Protein AF-A0A9E5IQG4-F1 (afdb_monomer)

Secondary structure (DSSP, 8-state):
--EEEEEESTTTTS-------TT-----B----SS--------B---TT--------GGGGTSHHHHHHTTEEEEEE-S-S--HHHHHHHHHHT-EE-TT--HHHHHHHHHHTTPEEEEE--S-TTHHHHHHHSSEEEE-TTS---SS--EE-SSPTTSSHHHHHHHHHHHS-----PPPPP--

Sequence (184 aa):
MRTVVICDVDGTLTDGTVWVNESGHESLRFHKRDGWLIQADGTVWVNESGHESLRFHKRDGWLIQAAKDAGIDVALITDDPNTSPVECRAAKIGADYHPGIDKPELVRLHLEDGWRVVYVGDGTGGDMDAMELAHEVWMPCDAAGWDGHHRRTHARGGEGVLYEVLRHLLAQPRTGALAVPERS

Radius of gyration: 17.51 Å; Cα contacts (8 Å, |Δi|>4): 348; chains: 1; bounding box: 35×51×58 Å

Foldseek 3Di:
DAAEEEEEAAFAQAVNDWDADPVGQTEEDDDDDPDDDDDDDDDGDQPPVRQYATAGAPLLLVCQVVCVVVNYAYEYEYPDQNCVNVVVVCVVSVHHYDHPDQLLVVLVVCVVVVHQYEYEDLCDDSRQNNCVSHPAYEYEPPRPDDPDDYHYDPHTHRGCNNSRVSVVVSPDDDDDDDDDPDDD

Structure (mmCIF, N/CA/C/O backbone):
data_AF-A0A9E5IQG4-F1
#
_entry.id   AF-A0A9E5IQG4-F1
#
loop_
_atom_site.group_PDB
_atom_site.id
_atom_site.type_symbol
_atom_site.label_atom_id
_atom_site.label_alt_id
_atom_site.label_comp_id
_atom_site.label_asym_id
_atom_site.label_entity_id
_atom_site.label_seq_id
_atom_site.pdbx_PDB_ins_code
_atom_site.Cartn_x
_atom_site.Cartn_y
_atom_site.Cartn_z
_atom_site.occupancy
_atom_site.B_iso_or_equiv
_atom_site.auth_seq_id
_atom_site.auth_comp_id
_atom_site.auth_asym_id
_atom_site.auth_atom_id
_atom_site.pdbx_PDB_model_num
ATOM 1 N N . MET A 1 1 ? -14.226 4.793 14.757 1.00 70.50 1 MET A N 1
ATOM 2 C CA . MET A 1 1 ? -13.421 5.609 13.828 1.00 70.50 1 MET A CA 1
ATOM 3 C C . MET A 1 1 ? -13.007 4.696 12.689 1.00 70.50 1 MET A C 1
ATOM 5 O O . MET A 1 1 ? -12.550 3.597 12.988 1.00 70.50 1 MET A O 1
ATOM 9 N N . ARG A 1 2 ? -13.270 5.066 11.432 1.00 92.88 2 ARG A N 1
ATOM 10 C CA . ARG A 1 2 ? -12.842 4.265 10.275 1.00 92.88 2 ARG A CA 1
ATOM 11 C C . ARG A 1 2 ? -11.352 4.492 10.026 1.00 92.88 2 ARG A C 1
ATOM 13 O O . ARG A 1 2 ? -10.836 5.555 10.369 1.00 92.88 2 ARG A O 1
ATOM 20 N N . THR A 1 3 ? -10.661 3.480 9.518 1.00 97.75 3 THR A N 1
ATOM 21 C CA . THR A 1 3 ? -9.228 3.553 9.202 1.00 97.75 3 THR A CA 1
ATOM 22 C C . THR A 1 3 ? -9.037 3.294 7.719 1.00 97.75 3 THR A C 1
ATOM 24 O O . THR A 1 3 ? -9.715 2.438 7.168 1.00 97.75 3 THR A O 1
ATOM 27 N N . VAL A 1 4 ? -8.132 4.023 7.082 1.00 98.56 4 VAL A N 1
ATOM 28 C CA . VAL A 1 4 ? -7.660 3.716 5.734 1.00 98.56 4 VAL A CA 1
ATOM 29 C C . VAL A 1 4 ? -6.174 3.399 5.817 1.00 98.56 4 VAL A C 1
ATOM 31 O O . VAL A 1 4 ? -5.420 4.095 6.500 1.00 98.56 4 VAL A O 1
ATOM 34 N N . VAL A 1 5 ? -5.769 2.317 5.164 1.00 98.69 5 VAL A N 1
ATOM 35 C CA . VAL A 1 5 ? -4.369 2.001 4.897 1.00 98.69 5 VAL A CA 1
ATOM 36 C C . VAL A 1 5 ? -4.081 2.444 3.471 1.00 98.69 5 VAL A C 1
ATOM 38 O O . VAL 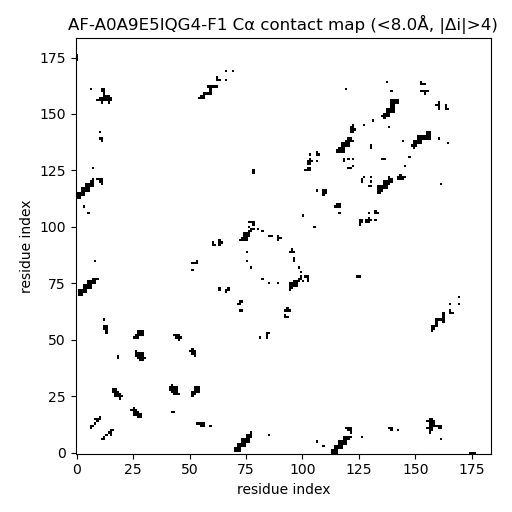A 1 5 ? -4.548 1.810 2.526 1.00 98.69 5 VAL A O 1
ATOM 41 N N . ILE A 1 6 ? -3.339 3.536 3.324 1.00 98.62 6 ILE A N 1
ATOM 42 C CA . ILE A 1 6 ? -2.829 3.991 2.032 1.00 98.62 6 ILE A CA 1
ATOM 43 C C . ILE A 1 6 ? -1.465 3.335 1.852 1.00 98.62 6 ILE A C 1
ATOM 45 O O . ILE A 1 6 ? -0.567 3.533 2.668 1.00 98.62 6 ILE A O 1
ATOM 49 N N . CYS A 1 7 ? -1.341 2.496 0.833 1.00 97.94 7 CYS A N 1
ATOM 50 C CA . CYS A 1 7 ? -0.134 1.747 0.537 1.00 97.94 7 CYS A CA 1
ATOM 51 C C . CYS A 1 7 ? 0.438 2.247 -0.780 1.00 97.94 7 CYS A C 1
ATOM 53 O O . CYS A 1 7 ? -0.234 2.175 -1.813 1.00 97.94 7 CYS A O 1
ATOM 55 N N . ASP A 1 8 ? 1.679 2.707 -0.726 1.00 95.25 8 ASP A N 1
ATOM 56 C CA . ASP A 1 8 ? 2.499 2.863 -1.913 1.00 95.25 8 ASP A CA 1
ATOM 57 C C . ASP A 1 8 ? 2.611 1.517 -2.677 1.00 95.25 8 ASP A C 1
ATOM 59 O O . ASP A 1 8 ? 2.237 0.443 -2.172 1.00 95.25 8 ASP A O 1
ATOM 63 N N . VAL A 1 9 ? 3.063 1.566 -3.928 1.00 91.44 9 VAL A N 1
ATOM 64 C CA . VAL A 1 9 ? 3.302 0.371 -4.740 1.00 91.44 9 VAL A CA 1
ATOM 65 C C . VAL A 1 9 ? 4.781 0.015 -4.774 1.00 91.44 9 VAL A C 1
ATOM 67 O O . VAL A 1 9 ? 5.116 -1.144 -4.517 1.00 91.44 9 VAL A O 1
ATOM 70 N N . ASP A 1 10 ? 5.654 0.959 -5.104 1.00 88.19 10 ASP A N 1
ATOM 71 C CA . ASP A 1 10 ? 7.019 0.671 -5.534 1.00 88.19 10 ASP A CA 1
ATOM 72 C C . ASP A 1 10 ? 8.015 0.749 -4.382 1.00 88.19 10 ASP A C 1
ATOM 74 O O . ASP A 1 10 ? 8.235 1.785 -3.781 1.00 88.19 10 ASP A O 1
ATOM 78 N N . GLY A 1 11 ? 8.617 -0.395 -4.049 1.00 85.88 11 GLY A N 1
ATOM 79 C CA . GLY A 1 11 ? 9.436 -0.544 -2.839 1.00 85.88 11 GLY A CA 1
ATOM 80 C C . GLY A 1 11 ? 8.626 -1.006 -1.625 1.00 85.88 11 GLY A C 1
ATOM 81 O O . GLY A 1 11 ? 9.201 -1.431 -0.624 1.00 85.88 11 GLY A O 1
ATOM 82 N N . THR A 1 12 ? 7.294 -1.030 -1.727 1.00 90.94 12 THR A N 1
ATOM 83 C CA . THR A 1 12 ? 6.364 -1.507 -0.695 1.00 90.94 12 THR A CA 1
ATOM 84 C C . THR A 1 12 ? 5.575 -2.741 -1.147 1.00 90.94 12 THR A C 1
ATOM 86 O O . THR A 1 12 ? 5.858 -3.861 -0.708 1.00 90.94 12 THR A O 1
ATOM 89 N N . LEU A 1 13 ? 4.577 -2.580 -2.019 1.00 87.81 13 LEU A N 1
ATOM 90 C CA . LEU A 1 13 ? 3.772 -3.685 -2.559 1.00 87.81 13 LEU A CA 1
ATOM 91 C C . LEU A 1 13 ? 4.540 -4.511 -3.610 1.00 87.81 13 LEU A C 1
ATOM 93 O O . LEU A 1 13 ? 4.238 -5.693 -3.822 1.00 87.81 13 LEU A O 1
ATOM 97 N N . THR A 1 14 ? 5.540 -3.892 -4.234 1.00 84.31 14 THR A N 1
ATOM 98 C CA . THR A 1 14 ? 6.577 -4.479 -5.087 1.00 84.31 14 THR A CA 1
ATOM 99 C C . THR A 1 14 ? 7.948 -4.297 -4.422 1.00 84.31 14 THR A C 1
ATOM 101 O O . THR A 1 14 ? 8.081 -3.596 -3.422 1.00 84.31 14 THR A O 1
ATOM 104 N N . ASP A 1 15 ? 8.982 -4.955 -4.944 1.00 79.81 15 ASP A N 1
ATOM 105 C CA . ASP A 1 15 ? 10.359 -4.828 -4.442 1.00 79.81 15 ASP A CA 1
ATOM 106 C C . ASP A 1 15 ? 11.094 -3.592 -4.999 1.00 79.81 15 ASP A C 1
ATOM 108 O O . ASP A 1 15 ? 12.313 -3.497 -4.861 1.00 79.81 15 ASP A O 1
ATOM 112 N N . GLY A 1 16 ? 10.377 -2.682 -5.675 1.00 69.25 16 GLY A N 1
ATOM 113 C CA . GLY A 1 16 ? 10.926 -1.448 -6.254 1.00 69.25 16 GLY A CA 1
ATOM 114 C C . GLY A 1 16 ? 11.975 -1.680 -7.348 1.00 69.25 16 GLY A C 1
ATOM 115 O O . GLY A 1 16 ? 12.660 -0.750 -7.767 1.00 69.25 16 GLY A O 1
ATOM 116 N N . THR A 1 17 ? 12.159 -2.924 -7.804 1.00 67.38 17 THR A N 1
ATOM 117 C CA . THR A 1 17 ? 13.225 -3.257 -8.748 1.00 67.38 17 THR A CA 1
ATOM 118 C C . THR A 1 17 ? 12.783 -2.986 -10.179 1.00 67.38 17 THR A C 1
ATOM 120 O O . THR A 1 17 ? 12.056 -3.784 -10.774 1.00 67.38 17 THR A O 1
ATOM 123 N N . VAL A 1 18 ? 13.328 -1.922 -10.762 1.00 63.81 18 VAL A N 1
ATOM 124 C CA . VAL A 1 18 ? 13.177 -1.598 -12.183 1.00 63.81 18 VAL A CA 1
ATOM 125 C C . VAL A 1 18 ? 14.365 -2.135 -12.985 1.00 63.81 18 VAL A C 1
ATOM 127 O O . VAL A 1 18 ? 15.524 -2.012 -12.591 1.00 63.81 18 VAL A O 1
ATOM 130 N N . TRP A 1 19 ? 14.086 -2.739 -14.133 1.00 55.75 19 TRP A N 1
ATOM 131 C CA . TRP A 1 19 ? 15.066 -3.153 -15.130 1.00 55.75 19 TRP A CA 1
ATOM 132 C C . TRP A 1 19 ? 14.925 -2.256 -16.344 1.00 55.75 19 TRP A C 1
ATOM 134 O O . TRP A 1 19 ? 13.812 -1.951 -16.745 1.00 55.75 19 TRP A O 1
ATOM 144 N N . VAL A 1 20 ? 16.042 -1.860 -16.946 1.00 54.53 20 VAL A N 1
ATOM 145 C CA . VAL A 1 20 ? 16.035 -0.956 -18.099 1.00 54.53 20 VAL A CA 1
ATOM 146 C C . VAL A 1 20 ? 16.724 -1.640 -19.272 1.00 54.53 20 VAL A C 1
ATOM 148 O O . VAL A 1 20 ? 17.825 -2.173 -19.116 1.00 54.53 20 VAL A O 1
ATOM 151 N N . ASN A 1 21 ? 16.081 -1.674 -20.440 1.00 56.25 21 ASN A N 1
ATOM 152 C CA . ASN A 1 21 ? 16.708 -2.202 -21.657 1.00 56.25 21 ASN A CA 1
ATOM 153 C C . ASN A 1 21 ? 17.589 -1.143 -22.358 1.00 56.25 21 ASN A C 1
ATOM 155 O O . ASN A 1 21 ? 17.580 0.030 -21.998 1.00 56.25 21 ASN A O 1
ATOM 159 N N . GLU A 1 22 ? 18.335 -1.533 -23.398 1.00 47.09 22 GLU A N 1
ATOM 160 C CA . GLU A 1 22 ? 19.234 -0.627 -24.147 1.00 47.09 22 GLU A CA 1
ATOM 161 C C . GLU A 1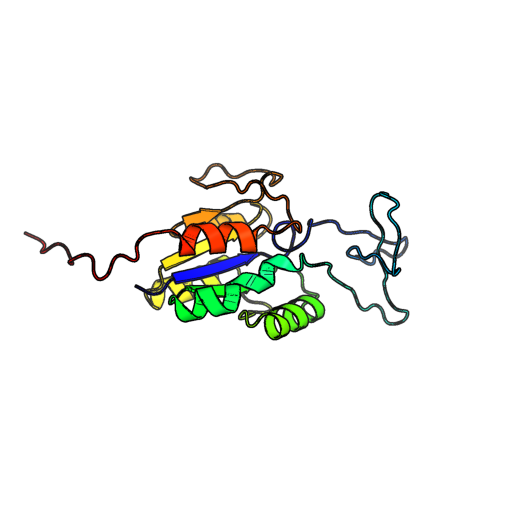 22 ? 18.514 0.557 -24.824 1.00 47.09 22 GLU A C 1
ATOM 163 O O . GLU A 1 22 ? 19.153 1.524 -25.231 1.00 47.09 22 GLU A O 1
ATOM 168 N N . SER A 1 23 ? 17.186 0.489 -24.950 1.00 62.62 23 SER A N 1
ATOM 169 C CA . SER A 1 23 ? 16.336 1.557 -25.491 1.00 62.62 23 SER A CA 1
ATOM 170 C C . SER A 1 23 ? 15.758 2.479 -24.409 1.00 62.62 23 SER A C 1
ATOM 172 O O . SER A 1 23 ? 15.049 3.421 -24.748 1.00 62.62 23 SER A O 1
ATOM 174 N N . GLY A 1 24 ? 16.054 2.229 -23.128 1.00 52.19 24 GLY A N 1
ATOM 175 C CA . GLY A 1 24 ? 15.569 3.028 -22.003 1.00 52.19 24 GLY A CA 1
ATOM 176 C C . GLY A 1 24 ? 14.179 2.646 -21.490 1.00 52.19 24 GLY A C 1
ATOM 177 O O . GLY A 1 24 ? 13.617 3.404 -20.711 1.00 52.19 24 GLY A O 1
ATOM 178 N N . HIS A 1 25 ? 13.603 1.512 -21.909 1.00 52.22 25 HIS A N 1
ATOM 179 C CA . HIS A 1 25 ? 12.307 1.068 -21.378 1.00 52.22 25 HIS A CA 1
ATOM 180 C C . HIS A 1 25 ? 12.464 0.373 -20.025 1.00 52.22 25 HIS A C 1
ATOM 182 O O . HIS A 1 25 ? 13.295 -0.533 -19.901 1.00 52.22 25 HIS A O 1
ATOM 188 N N . GLU A 1 26 ? 11.630 0.784 -19.070 1.00 56.06 26 GLU A N 1
ATOM 189 C CA . GLU A 1 26 ? 11.554 0.304 -17.689 1.00 56.06 26 GLU A CA 1
ATOM 190 C C . GLU A 1 26 ? 10.660 -0.941 -17.550 1.00 56.06 26 GLU A C 1
ATOM 192 O O . GLU A 1 26 ? 9.984 -1.367 -18.493 1.00 56.06 26 GLU A O 1
ATOM 197 N N . SER A 1 27 ? 10.807 -1.670 -16.437 1.00 49.59 27 SER A N 1
ATOM 198 C CA . SER A 1 27 ? 10.398 -3.074 -16.382 1.00 49.59 27 SER A CA 1
ATOM 199 C C . SER A 1 27 ? 10.457 -3.691 -14.968 1.00 49.59 27 SER A C 1
ATOM 201 O O . SER A 1 27 ? 11.473 -3.563 -14.299 1.00 49.59 27 SER A O 1
ATOM 203 N N . LEU A 1 28 ? 9.433 -4.456 -14.535 1.00 44.19 28 LEU A N 1
ATOM 204 C CA . LEU A 1 28 ? 9.332 -5.118 -13.211 1.00 44.19 28 LEU A CA 1
ATOM 205 C C . LEU A 1 28 ? 9.203 -6.677 -13.250 1.00 44.19 28 LEU A C 1
ATOM 207 O O . LEU A 1 28 ? 8.759 -7.283 -14.226 1.00 44.19 28 LEU A O 1
ATOM 211 N N . ARG A 1 29 ? 9.697 -7.382 -12.211 1.00 52.41 29 ARG A N 1
ATOM 212 C CA . ARG A 1 29 ? 10.070 -8.832 -12.234 1.00 52.41 29 ARG A CA 1
ATOM 213 C C . ARG A 1 29 ? 8.895 -9.829 -12.315 1.00 52.41 29 ARG A C 1
ATOM 215 O O . ARG A 1 29 ? 7.973 -9.719 -11.524 1.00 52.41 29 ARG A O 1
ATOM 222 N N . PHE A 1 30 ? 9.001 -10.952 -13.058 1.00 36.44 30 PHE A N 1
ATOM 223 C CA . PHE A 1 30 ? 8.217 -12.184 -12.758 1.00 36.44 30 PHE A CA 1
ATOM 224 C C . PHE A 1 30 ? 8.879 -13.525 -13.161 1.00 36.44 30 PHE A C 1
ATOM 226 O O . PHE A 1 30 ? 9.686 -13.593 -14.081 1.00 36.44 30 PHE A O 1
ATOM 233 N N . HIS A 1 31 ? 8.478 -14.627 -12.498 1.00 32.28 31 HIS A N 1
ATOM 234 C CA . HIS A 1 31 ? 8.810 -16.020 -12.867 1.00 32.28 31 HIS A CA 1
ATOM 235 C C . HIS A 1 31 ? 7.604 -16.738 -13.501 1.00 32.28 31 HIS A C 1
ATOM 237 O O . HIS A 1 31 ? 6.506 -16.697 -12.948 1.00 32.28 31 HIS A O 1
ATOM 243 N N . LYS A 1 32 ? 7.822 -17.494 -14.587 1.00 33.03 32 LYS A N 1
ATOM 244 C CA . LYS A 1 32 ? 6.906 -18.548 -15.067 1.00 33.03 32 LYS A CA 1
ATOM 245 C C . LYS A 1 32 ? 7.639 -19.894 -15.142 1.00 33.03 32 LYS A C 1
ATOM 247 O O . LYS A 1 32 ? 8.396 -20.108 -16.084 1.00 33.03 32 LYS A O 1
ATOM 252 N N . ARG A 1 33 ? 7.368 -20.808 -14.197 1.00 30.58 33 ARG A N 1
ATOM 253 C CA . ARG A 1 33 ? 7.158 -22.243 -14.482 1.00 30.58 33 ARG A CA 1
ATOM 254 C C . ARG A 1 33 ? 6.636 -23.018 -13.269 1.00 30.58 33 ARG A C 1
ATOM 256 O O . ARG A 1 33 ? 7.137 -22.863 -12.161 1.00 30.58 33 ARG A O 1
ATOM 263 N N . ASP A 1 34 ? 5.634 -23.853 -13.524 1.00 45.12 34 ASP A N 1
ATOM 264 C CA . ASP A 1 34 ? 5.085 -24.841 -12.599 1.00 45.12 34 ASP A CA 1
ATOM 265 C C . ASP A 1 34 ? 6.162 -25.827 -12.133 1.00 45.12 34 ASP A C 1
ATOM 267 O O . ASP A 1 34 ? 6.855 -26.405 -12.968 1.00 45.12 34 ASP A O 1
ATOM 271 N N . GLY A 1 35 ? 6.240 -26.057 -10.818 1.00 33.53 35 GLY A N 1
ATOM 272 C CA . GLY A 1 35 ? 6.996 -27.150 -10.204 1.00 33.53 35 GLY A CA 1
ATOM 273 C C . GLY A 1 35 ? 8.522 -27.024 -10.300 1.00 33.53 35 GLY A C 1
ATOM 274 O O . GLY A 1 35 ? 9.092 -27.066 -11.380 1.00 33.53 35 GLY A O 1
ATOM 275 N N . TRP A 1 36 ? 9.168 -27.034 -9.133 1.00 28.42 36 TRP A N 1
ATOM 276 C CA . TRP A 1 36 ? 10.615 -27.153 -8.889 1.00 28.42 36 TRP A CA 1
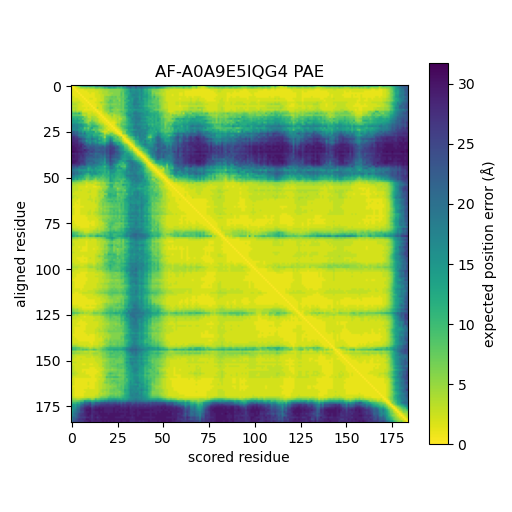ATOM 277 C C . TRP A 1 36 ? 11.402 -25.845 -8.720 1.00 28.42 36 TRP A C 1
ATOM 279 O O . TRP A 1 36 ? 11.511 -25.005 -9.607 1.00 28.42 36 TRP A O 1
ATOM 289 N N . LEU A 1 37 ? 11.958 -25.724 -7.506 1.00 33.03 37 LEU A N 1
ATOM 290 C CA . LEU A 1 37 ? 12.880 -24.692 -7.047 1.00 33.03 37 LEU A CA 1
ATOM 291 C C . LEU A 1 37 ? 14.136 -24.627 -7.923 1.00 33.03 37 LEU A C 1
ATOM 293 O O . LEU A 1 37 ? 14.872 -25.609 -7.988 1.00 33.03 37 LEU A O 1
ATOM 297 N N . ILE A 1 38 ? 14.446 -23.429 -8.425 1.00 31.56 38 ILE A N 1
ATOM 298 C CA . ILE A 1 38 ? 15.811 -22.888 -8.473 1.00 31.56 38 ILE A CA 1
ATOM 299 C C . ILE A 1 38 ? 15.718 -21.411 -8.070 1.00 31.56 38 ILE A C 1
ATOM 301 O O . ILE A 1 38 ? 14.979 -20.631 -8.667 1.00 31.56 38 ILE A O 1
ATOM 305 N N . GLN A 1 39 ? 16.434 -21.062 -7.005 1.00 42.53 39 GLN A N 1
ATOM 306 C CA . GLN A 1 39 ? 16.613 -19.707 -6.500 1.00 42.53 39 GLN A CA 1
ATOM 307 C C . GLN A 1 39 ? 17.630 -18.996 -7.406 1.00 42.53 39 GLN A C 1
ATOM 309 O O . GLN A 1 39 ? 18.790 -19.396 -7.442 1.00 42.53 39 GLN A O 1
ATOM 314 N N . ALA A 1 40 ? 17.175 -18.002 -8.173 1.00 31.83 40 ALA A N 1
ATOM 315 C CA . ALA A 1 40 ? 18.015 -17.048 -8.900 1.00 31.83 40 ALA A CA 1
ATOM 316 C C . ALA A 1 40 ? 17.220 -15.749 -9.157 1.00 31.83 40 ALA A C 1
ATOM 318 O O . ALA A 1 40 ? 16.258 -15.710 -9.921 1.00 31.83 40 ALA A O 1
ATOM 319 N N . ASP A 1 41 ? 17.506 -14.735 -8.350 1.00 38.38 41 ASP A N 1
ATOM 320 C CA . ASP A 1 41 ? 17.743 -13.326 -8.689 1.00 38.38 41 ASP A CA 1
ATOM 321 C C . ASP A 1 41 ? 17.244 -12.823 -10.070 1.00 38.38 41 ASP A C 1
ATOM 323 O O . ASP A 1 41 ? 17.869 -13.063 -11.093 1.00 38.38 41 ASP A O 1
ATOM 327 N N . GLY A 1 42 ? 16.127 -12.074 -10.048 1.00 33.31 42 GLY A N 1
ATOM 328 C CA . GLY A 1 42 ? 15.784 -10.951 -10.947 1.00 33.31 42 GLY A CA 1
ATOM 329 C C . GLY A 1 42 ? 15.642 -11.159 -12.469 1.00 33.31 42 GLY A C 1
ATOM 330 O O . GLY A 1 42 ? 16.636 -11.301 -13.168 1.00 33.31 42 GLY A O 1
ATOM 331 N N . THR A 1 43 ? 14.423 -11.071 -13.035 1.00 46.00 43 THR A N 1
ATOM 332 C CA . THR A 1 43 ? 14.200 -10.931 -14.503 1.00 46.00 43 THR A CA 1
ATOM 333 C C . THR A 1 43 ? 12.806 -10.369 -14.844 1.00 46.00 43 THR A C 1
ATOM 335 O O . THR A 1 43 ? 11.837 -10.701 -14.154 1.00 46.00 43 THR A O 1
ATOM 338 N N . VAL A 1 44 ? 12.689 -9.585 -15.928 1.00 49.91 44 VAL A N 1
ATOM 339 C CA . VAL A 1 44 ? 11.466 -8.891 -16.405 1.00 49.91 44 VAL A CA 1
ATOM 340 C C . VAL A 1 44 ? 11.030 -9.318 -17.812 1.00 49.91 44 VAL A C 1
ATOM 342 O O . VAL A 1 44 ? 11.860 -9.759 -18.603 1.00 49.91 44 VAL A O 1
ATOM 345 N N . TRP A 1 45 ? 9.741 -9.128 -18.134 1.00 43.59 45 TRP A N 1
ATOM 346 C CA . TRP A 1 45 ? 9.189 -9.182 -19.482 1.00 43.59 45 TRP A CA 1
ATOM 347 C C . TRP A 1 45 ? 8.414 -7.909 -19.847 1.00 43.59 45 TRP A C 1
ATOM 349 O O . TRP A 1 45 ? 7.456 -7.544 -19.169 1.00 43.59 45 TRP A O 1
ATOM 359 N N . VAL A 1 46 ? 8.782 -7.323 -20.983 1.00 48.62 46 VAL A N 1
ATOM 360 C CA . VAL A 1 46 ? 7.966 -6.387 -21.765 1.00 48.62 46 VAL A CA 1
ATOM 361 C C . VAL A 1 46 ? 7.366 -7.205 -22.898 1.00 48.62 46 VAL A C 1
ATOM 363 O O . VAL A 1 46 ? 8.087 -7.967 -23.550 1.00 48.62 46 VAL A O 1
ATOM 366 N N . ASN A 1 47 ? 6.054 -7.124 -23.124 1.00 52.78 47 ASN A N 1
ATOM 367 C CA . ASN A 1 47 ? 5.502 -7.746 -24.329 1.00 52.78 47 ASN A CA 1
ATOM 368 C C . ASN A 1 47 ? 5.931 -6.948 -25.577 1.00 52.78 47 ASN A C 1
ATOM 370 O O . ASN A 1 47 ? 6.392 -5.817 -25.477 1.00 52.78 47 ASN A O 1
ATOM 374 N N . GLU A 1 48 ? 5.752 -7.500 -26.776 1.00 47.34 48 GLU A N 1
ATOM 375 C CA . GLU A 1 48 ? 6.114 -6.821 -28.037 1.00 47.34 48 GLU A CA 1
ATOM 376 C C . GLU A 1 48 ? 5.415 -5.456 -28.238 1.00 47.34 48 GLU A C 1
ATOM 378 O O . GLU A 1 48 ? 5.771 -4.702 -29.138 1.00 47.34 48 GLU A O 1
ATOM 383 N N . SER A 1 49 ? 4.421 -5.133 -27.403 1.00 53.19 49 SER A N 1
ATOM 384 C CA . SER A 1 49 ? 3.639 -3.896 -27.419 1.00 53.19 49 SER A CA 1
ATOM 385 C C . SER A 1 49 ? 4.066 -2.867 -26.364 1.00 53.19 49 SER A C 1
ATOM 387 O O . SER A 1 49 ? 3.449 -1.810 -26.298 1.00 53.19 49 SER A O 1
ATOM 389 N N . GLY A 1 50 ? 5.085 -3.144 -25.544 1.00 57.72 50 GLY A N 1
ATOM 390 C CA . GLY A 1 50 ? 5.557 -2.200 -24.525 1.00 57.72 50 GLY A CA 1
ATOM 391 C C . GLY A 1 50 ? 4.789 -2.230 -23.199 1.00 57.72 50 GLY A C 1
ATOM 392 O O . GLY A 1 50 ? 4.979 -1.335 -22.389 1.00 57.72 50 GLY A O 1
ATOM 393 N N . HIS A 1 51 ? 3.918 -3.219 -22.952 1.00 57.28 51 HIS A N 1
ATOM 394 C CA . HIS A 1 51 ? 3.187 -3.301 -21.680 1.00 57.28 51 HIS A CA 1
ATOM 395 C C . HIS A 1 51 ? 4.027 -3.942 -20.573 1.00 57.28 51 HIS A C 1
ATOM 397 O O . HIS A 1 51 ? 4.564 -5.044 -20.740 1.00 57.28 51 HIS A O 1
ATOM 403 N N . GLU A 1 52 ? 4.052 -3.272 -19.425 1.00 65.25 52 GLU A N 1
ATOM 404 C CA . GLU A 1 52 ? 4.766 -3.681 -18.220 1.00 65.25 52 GLU A CA 1
ATOM 405 C C . GLU A 1 52 ? 3.959 -4.659 -17.359 1.00 65.25 52 GLU A C 1
ATOM 407 O O . GLU A 1 52 ? 2.739 -4.800 -17.470 1.00 65.25 52 GLU A O 1
ATOM 412 N N . SER A 1 53 ? 4.656 -5.388 -16.489 1.00 67.50 53 SER A N 1
ATOM 413 C CA . SER A 1 53 ? 4.056 -6.329 -15.545 1.00 67.50 53 SER A CA 1
ATOM 414 C C . SER A 1 53 ? 4.687 -6.169 -14.171 1.00 67.50 53 SER A C 1
ATOM 416 O O . SER A 1 53 ? 5.900 -6.266 -14.032 1.00 67.50 53 SER A O 1
ATOM 418 N N . LEU A 1 54 ? 3.850 -6.000 -13.148 1.00 73.38 54 LEU A N 1
ATOM 419 C CA . LEU A 1 54 ? 4.268 -5.941 -11.748 1.00 73.38 54 LEU A CA 1
ATOM 420 C C . LEU A 1 54 ? 4.114 -7.306 -11.072 1.00 73.38 54 LEU A C 1
ATOM 422 O O . LEU A 1 54 ? 3.115 -8.011 -11.268 1.00 73.38 54 LEU A O 1
ATOM 426 N N . ARG A 1 55 ? 5.071 -7.670 -10.215 1.00 76.75 55 ARG A N 1
ATOM 427 C CA . ARG A 1 55 ? 4.919 -8.795 -9.285 1.00 76.75 55 ARG A CA 1
ATOM 428 C C . ARG A 1 55 ? 4.432 -8.286 -7.942 1.00 76.75 55 ARG A C 1
ATOM 430 O O . ARG A 1 55 ? 5.072 -7.470 -7.297 1.00 76.75 55 ARG A O 1
ATOM 437 N N . PHE A 1 56 ? 3.366 -8.920 -7.474 1.00 81.38 56 PHE A N 1
ATOM 438 C CA . PHE A 1 56 ? 2.794 -8.687 -6.157 1.00 81.38 56 PHE A CA 1
ATOM 439 C C . PHE A 1 56 ? 2.877 -9.943 -5.298 1.00 81.38 56 PHE A C 1
ATOM 441 O O . PHE A 1 56 ? 2.697 -11.065 -5.796 1.00 81.38 56 PHE A O 1
ATOM 448 N N . HIS A 1 57 ? 3.052 -9.779 -3.988 1.00 83.25 57 HIS A N 1
ATOM 449 C CA . HIS A 1 57 ? 2.977 -10.911 -3.079 1.00 83.25 57 HIS A CA 1
ATOM 450 C C . HIS A 1 57 ? 1.522 -11.372 -2.904 1.00 83.25 57 HIS A C 1
ATOM 452 O O . HIS A 1 57 ? 0.611 -10.595 -2.610 1.00 83.25 57 HIS A O 1
ATOM 458 N N . LYS A 1 58 ? 1.263 -12.681 -3.037 1.00 77.31 58 LYS A N 1
ATOM 459 C CA . LYS A 1 58 ? -0.112 -13.217 -2.962 1.00 77.31 58 LYS A CA 1
ATOM 460 C C . LYS A 1 58 ? -0.794 -12.888 -1.626 1.00 77.31 58 LYS A C 1
ATOM 462 O O . LYS A 1 58 ? -1.982 -12.571 -1.635 1.00 77.31 58 LYS A O 1
ATOM 467 N N . ARG A 1 59 ? -0.040 -12.950 -0.518 1.00 86.69 59 ARG A N 1
ATOM 468 C CA . ARG A 1 59 ? -0.543 -12.681 0.845 1.00 86.69 59 ARG A CA 1
ATOM 469 C C . ARG A 1 59 ? -1.077 -11.263 1.043 1.00 86.69 59 ARG A C 1
ATOM 471 O O . ARG A 1 59 ? -1.989 -11.118 1.845 1.00 86.69 59 ARG A O 1
ATOM 478 N N . ASP A 1 60 ? -0.602 -10.263 0.300 1.00 88.94 60 ASP A N 1
ATOM 479 C CA . ASP A 1 60 ? -1.062 -8.875 0.482 1.00 88.94 60 ASP A CA 1
ATOM 480 C C . ASP A 1 60 ? -2.560 -8.698 0.218 1.00 88.94 60 ASP A C 1
ATOM 482 O O . ASP A 1 60 ? -3.189 -7.818 0.788 1.00 88.94 60 ASP A O 1
ATOM 486 N N . GLY A 1 61 ? -3.170 -9.590 -0.569 1.00 87.38 61 GLY A N 1
ATOM 487 C CA . GLY A 1 61 ? -4.620 -9.592 -0.776 1.00 87.38 61 GLY A CA 1
ATOM 488 C C . GLY A 1 61 ? -5.422 -10.434 0.222 1.00 87.38 61 GLY A C 1
ATOM 489 O O . GLY A 1 61 ? -6.644 -10.430 0.155 1.00 87.38 61 GLY A O 1
ATOM 490 N N . TRP A 1 62 ? -4.790 -11.213 1.109 1.00 91.44 62 TRP A N 1
ATOM 491 C CA . TRP A 1 62 ? -5.502 -12.222 1.915 1.00 91.44 62 TRP A CA 1
ATOM 492 C C . TRP A 1 62 ? -6.383 -11.623 3.004 1.00 91.44 62 TRP A C 1
ATOM 494 O O . TRP A 1 62 ? -7.406 -12.210 3.347 1.00 91.44 62 TRP A O 1
ATOM 504 N N . LEU A 1 63 ? -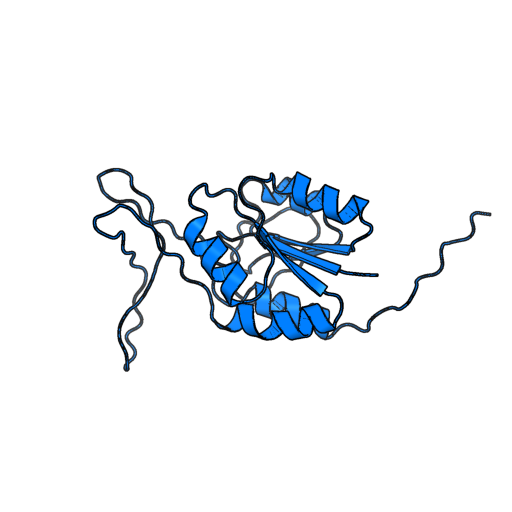5.971 -10.486 3.564 1.00 94.88 63 LEU A N 1
ATOM 505 C CA . LEU A 1 63 ? -6.647 -9.872 4.705 1.00 94.88 63 LEU A CA 1
ATOM 506 C C . LEU A 1 63 ? -7.516 -8.679 4.319 1.00 94.88 63 LEU A C 1
ATOM 508 O O . LEU A 1 63 ? -8.177 -8.141 5.196 1.00 94.88 63 LEU A O 1
ATOM 512 N N . ILE A 1 64 ? -7.562 -8.284 3.042 1.00 93.94 64 ILE A N 1
ATOM 513 C CA . ILE A 1 64 ? -8.270 -7.064 2.628 1.00 93.94 64 ILE A CA 1
ATOM 514 C C . ILE A 1 64 ? -9.765 -7.158 2.922 1.00 93.94 64 ILE A C 1
ATOM 516 O O . ILE A 1 64 ? -10.316 -6.236 3.508 1.00 93.94 64 ILE A O 1
ATOM 520 N N . GLN A 1 65 ? -10.416 -8.289 2.635 1.00 93.94 65 GLN A N 1
ATOM 521 C CA . GLN A 1 65 ? -11.836 -8.430 2.973 1.00 93.94 65 GLN A CA 1
ATOM 522 C C . GLN A 1 65 ? -12.075 -8.382 4.491 1.00 93.94 65 GLN A C 1
ATOM 524 O O . GLN A 1 65 ? -12.959 -7.670 4.952 1.00 93.94 65 GLN A O 1
ATOM 529 N N . ALA A 1 66 ? -11.246 -9.073 5.281 1.00 95.06 66 ALA A N 1
ATOM 530 C CA . ALA A 1 66 ? -11.353 -9.043 6.741 1.00 95.06 66 ALA A CA 1
ATOM 531 C C . ALA A 1 66 ? -11.064 -7.646 7.326 1.00 95.06 66 ALA A C 1
ATOM 533 O O . ALA A 1 66 ? -11.647 -7.270 8.341 1.00 95.06 66 ALA A O 1
ATOM 534 N N . ALA A 1 67 ? -10.174 -6.878 6.689 1.00 96.06 67 ALA A N 1
ATOM 535 C CA . ALA A 1 67 ? -9.902 -5.481 7.001 1.00 96.06 67 ALA A CA 1
ATOM 536 C C . ALA A 1 67 ? -11.120 -4.600 6.687 1.00 96.06 67 ALA A C 1
ATOM 538 O O . ALA A 1 67 ? -11.565 -3.853 7.556 1.00 96.06 67 ALA A O 1
ATOM 539 N N . LYS A 1 68 ? -11.752 -4.767 5.524 1.00 95.38 68 LYS A N 1
ATOM 540 C CA . LYS A 1 68 ? -12.981 -4.040 5.171 1.00 95.38 68 LYS A CA 1
ATOM 541 C C . LYS A 1 68 ? -14.116 -4.323 6.152 1.00 95.38 68 LYS A C 1
ATOM 543 O O . LYS A 1 68 ? -14.707 -3.394 6.701 1.00 95.38 68 LYS A O 1
ATOM 548 N N . ASP A 1 69 ? -14.333 -5.592 6.493 1.00 94.25 69 ASP A N 1
ATOM 549 C CA . ASP A 1 69 ? -15.309 -6.009 7.512 1.00 94.25 69 ASP A CA 1
ATOM 550 C C . ASP A 1 69 ? -14.974 -5.437 8.909 1.00 94.25 69 ASP A C 1
ATOM 552 O O . ASP A 1 69 ? -15.833 -5.325 9.788 1.00 94.25 69 ASP A O 1
ATOM 556 N N . ALA A 1 70 ? -13.712 -5.052 9.127 1.00 93.88 70 ALA A N 1
ATOM 557 C CA . ALA A 1 70 ? -13.227 -4.387 10.328 1.00 93.88 70 ALA A CA 1
ATOM 558 C C . ALA A 1 70 ? -13.398 -2.860 10.336 1.00 93.88 70 ALA A C 1
ATOM 560 O O . ALA A 1 70 ? -13.124 -2.244 11.370 1.00 93.88 70 ALA A O 1
ATOM 561 N N . GLY A 1 71 ? -13.829 -2.253 9.227 1.00 95.19 71 GLY A N 1
ATOM 562 C CA . GLY A 1 71 ? -13.814 -0.802 9.030 1.00 95.19 71 GLY A CA 1
ATOM 563 C C . GLY A 1 71 ? -12.420 -0.242 8.724 1.00 95.19 71 GLY A C 1
ATOM 564 O O . GLY A 1 71 ? -12.146 0.912 9.067 1.00 95.19 71 GLY A O 1
ATOM 565 N N . ILE A 1 72 ? -11.547 -1.075 8.147 1.00 97.50 72 ILE A N 1
ATOM 566 C CA . ILE A 1 72 ? -10.224 -0.719 7.635 1.00 97.50 72 ILE A CA 1
ATOM 567 C C . ILE A 1 72 ? -10.258 -0.854 6.107 1.00 97.50 72 ILE A C 1
ATOM 569 O O . ILE A 1 72 ? -10.216 -1.969 5.585 1.00 97.50 72 ILE A O 1
ATOM 573 N N . ASP A 1 73 ? -10.313 0.269 5.403 1.00 98.00 73 ASP A N 1
ATOM 574 C CA . ASP A 1 73 ? -10.194 0.286 3.946 1.00 98.00 73 ASP A CA 1
ATOM 575 C C . ASP A 1 73 ? -8.726 0.312 3.516 1.00 98.00 73 ASP A C 1
ATOM 577 O O . ASP A 1 73 ? -7.829 0.632 4.299 1.00 98.00 73 ASP A O 1
ATOM 581 N N . VAL A 1 74 ? -8.477 -0.092 2.272 1.00 98.50 74 VAL A N 1
ATOM 582 C CA . VAL A 1 74 ? -7.137 -0.169 1.686 1.00 98.50 74 VAL A CA 1
ATOM 583 C C . VAL A 1 74 ? -7.158 0.563 0.357 1.00 98.50 74 VAL A C 1
ATOM 585 O O . VAL A 1 74 ? -7.941 0.194 -0.519 1.00 98.50 74 VAL A O 1
ATOM 588 N N . ALA A 1 75 ? -6.269 1.538 0.208 1.00 98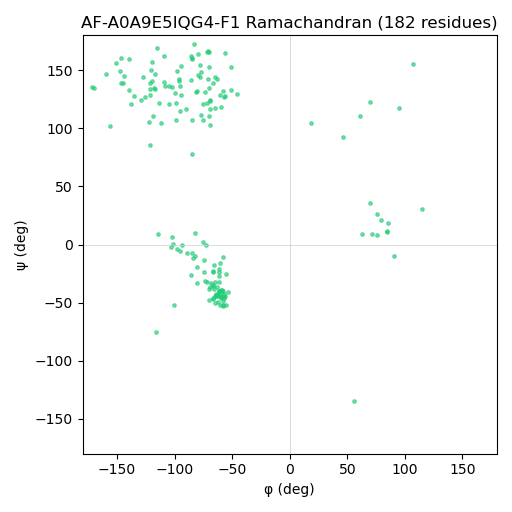.25 75 ALA A N 1
ATOM 589 C CA . ALA A 1 75 ? -6.046 2.280 -1.023 1.00 98.25 75 ALA A CA 1
ATOM 590 C C . ALA A 1 75 ? -4.609 2.052 -1.506 1.00 98.25 75 ALA A C 1
ATOM 592 O O . ALA A 1 75 ? -3.674 2.102 -0.708 1.00 98.25 75 ALA A O 1
ATOM 593 N N . LEU A 1 76 ? -4.436 1.789 -2.799 1.00 97.00 76 LEU A N 1
ATOM 594 C CA . LEU A 1 76 ? -3.132 1.746 -3.457 1.00 97.00 76 LEU A CA 1
ATOM 595 C C . LEU A 1 76 ? -2.844 3.092 -4.130 1.00 97.00 76 LEU A C 1
ATOM 597 O O . LEU A 1 76 ? -3.749 3.699 -4.712 1.00 97.00 76 LEU A O 1
ATOM 601 N N . ILE A 1 77 ? -1.587 3.522 -4.091 1.00 96.12 77 ILE A N 1
ATOM 602 C CA . ILE A 1 77 ? -1.110 4.741 -4.749 1.00 96.12 77 ILE A CA 1
ATOM 603 C C . ILE A 1 77 ? 0.306 4.537 -5.294 1.00 96.12 77 ILE A C 1
ATOM 605 O O . ILE A 1 77 ? 1.091 3.809 -4.704 1.00 96.12 77 ILE A O 1
ATOM 609 N N . THR A 1 78 ? 0.628 5.143 -6.433 1.00 91.50 78 THR A N 1
ATOM 610 C CA . THR A 1 78 ? 1.980 5.129 -7.009 1.00 91.50 78 THR A CA 1
ATOM 611 C C . THR A 1 78 ? 2.229 6.440 -7.744 1.00 91.50 78 THR A C 1
ATOM 613 O O . THR A 1 78 ? 1.286 7.032 -8.277 1.00 91.50 78 THR A O 1
ATOM 616 N N . ASP A 1 79 ? 3.490 6.865 -7.767 1.00 88.00 79 ASP A N 1
ATOM 617 C CA . ASP A 1 79 ? 3.961 7.970 -8.606 1.00 88.00 79 ASP A CA 1
ATOM 618 C C . ASP A 1 79 ? 4.259 7.493 -10.047 1.00 88.00 79 ASP A C 1
ATOM 620 O O . ASP A 1 79 ? 4.471 8.314 -10.942 1.00 88.00 79 ASP A O 1
ATOM 624 N N . ASP A 1 80 ? 4.255 6.173 -10.288 1.00 82.31 80 ASP A N 1
ATOM 625 C CA . ASP A 1 80 ? 4.503 5.570 -11.596 1.00 82.31 80 ASP A CA 1
ATOM 626 C C . ASP A 1 80 ? 3.336 5.863 -12.568 1.00 82.31 80 ASP A C 1
ATOM 628 O O . ASP A 1 80 ? 2.173 5.531 -12.284 1.00 82.31 80 ASP A O 1
ATOM 632 N N . PRO A 1 81 ? 3.604 6.473 -13.741 1.00 75.81 81 PRO A N 1
ATOM 633 C CA . PRO A 1 81 ? 2.580 6.725 -14.752 1.00 75.81 81 PRO A CA 1
ATOM 634 C C . PRO A 1 81 ? 1.990 5.443 -15.378 1.00 75.81 81 PRO A C 1
ATOM 636 O O . PRO A 1 81 ? 0.908 5.500 -15.976 1.00 75.81 81 PRO A O 1
ATOM 639 N N . ASN A 1 82 ? 2.646 4.286 -15.251 1.00 72.19 82 ASN A N 1
ATOM 640 C CA . ASN A 1 82 ? 2.204 2.994 -15.774 1.00 72.19 82 ASN A CA 1
ATOM 641 C C . ASN A 1 82 ? 1.248 2.282 -14.809 1.00 72.19 82 ASN A C 1
ATOM 643 O O . ASN A 1 82 ? 1.543 1.306 -14.122 1.00 72.19 82 ASN A O 1
ATOM 647 N N . THR A 1 83 ? 0.008 2.751 -14.829 1.00 76.56 83 THR A N 1
ATOM 648 C CA . THR A 1 83 ? -1.012 2.415 -13.827 1.00 76.56 83 THR A CA 1
ATOM 649 C C . THR A 1 83 ? -1.722 1.065 -14.025 1.00 76.56 83 THR A C 1
ATOM 651 O O . THR A 1 83 ? -2.291 0.513 -13.079 1.00 76.56 83 THR A O 1
ATOM 654 N N . SER A 1 84 ? -1.694 0.485 -15.232 1.00 83.50 84 SER A N 1
ATOM 655 C CA . SER A 1 84 ? -2.548 -0.666 -15.592 1.00 83.50 84 SER A CA 1
ATOM 656 C C . SER A 1 84 ? -2.354 -1.922 -14.717 1.00 83.50 84 SER A C 1
ATOM 658 O O . SER A 1 84 ? -3.356 -2.514 -14.289 1.00 83.50 84 SER A O 1
ATOM 660 N N . PRO A 1 85 ? -1.122 -2.363 -14.387 1.00 83.00 85 PRO A N 1
ATOM 661 C CA . PRO A 1 85 ? -0.942 -3.534 -13.529 1.00 83.00 85 PRO A CA 1
ATOM 662 C C . PRO A 1 85 ? -1.398 -3.291 -12.083 1.00 83.00 85 PRO A C 1
ATOM 664 O O . PRO A 1 85 ? -1.903 -4.221 -11.441 1.00 83.00 85 PRO A O 1
ATOM 667 N N . VAL A 1 86 ? -1.253 -2.059 -11.581 1.00 87.25 86 VAL A N 1
ATOM 668 C CA . VAL A 1 86 ? -1.716 -1.652 -10.246 1.00 87.25 86 VAL A CA 1
ATOM 669 C C . VAL A 1 86 ? -3.238 -1.677 -10.190 1.00 87.25 86 VAL A C 1
ATOM 671 O O . VAL A 1 86 ? -3.801 -2.305 -9.294 1.00 87.25 86 VAL A O 1
ATOM 674 N N . GLU A 1 87 ? -3.905 -1.107 -11.194 1.00 90.19 87 GLU A N 1
ATOM 675 C CA . GLU A 1 87 ? -5.365 -1.124 -11.314 1.00 90.19 87 GLU A CA 1
ATOM 676 C C . GLU A 1 87 ? -5.910 -2.562 -11.339 1.00 90.19 87 GLU A C 1
ATOM 678 O O . GLU A 1 87 ? -6.791 -2.926 -10.552 1.00 90.19 87 GLU A O 1
ATOM 683 N N . CYS A 1 88 ? -5.320 -3.433 -12.168 1.00 86.06 88 CYS A N 1
ATOM 684 C CA . CYS A 1 88 ? -5.685 -4.850 -12.226 1.00 86.06 88 CYS A CA 1
ATOM 685 C C . CYS A 1 88 ? -5.518 -5.546 -10.869 1.00 86.06 88 CYS A C 1
ATOM 687 O O . CYS A 1 88 ? -6.324 -6.403 -10.482 1.00 86.06 88 CYS A O 1
ATOM 689 N N . ARG A 1 89 ? -4.447 -5.216 -10.140 1.00 88.75 89 ARG A N 1
ATOM 690 C CA . ARG A 1 89 ? -4.172 -5.795 -8.827 1.00 88.75 89 ARG A CA 1
ATOM 691 C C . ARG A 1 89 ? -5.164 -5.306 -7.785 1.00 88.75 89 ARG A C 1
ATOM 693 O O . ARG A 1 89 ? -5.697 -6.162 -7.075 1.00 88.75 89 ARG A O 1
ATOM 700 N N . ALA A 1 90 ? -5.409 -4.001 -7.714 1.00 93.81 90 ALA A N 1
ATOM 701 C CA . ALA A 1 90 ? -6.352 -3.374 -6.796 1.00 93.81 90 ALA A CA 1
ATOM 702 C C . ALA A 1 90 ? -7.742 -3.999 -6.946 1.00 93.81 90 ALA A C 1
ATOM 704 O O . ALA A 1 90 ? -8.271 -4.567 -5.988 1.00 93.81 90 ALA A O 1
ATOM 705 N N . ALA A 1 91 ? -8.247 -4.063 -8.183 1.00 93.31 91 ALA A N 1
ATOM 706 C CA . ALA A 1 91 ? -9.522 -4.698 -8.503 1.00 93.31 91 ALA A CA 1
ATOM 707 C C . ALA A 1 91 ? -9.568 -6.170 -8.057 1.00 93.31 91 ALA A C 1
ATOM 709 O O . ALA A 1 91 ? -10.552 -6.625 -7.475 1.00 93.31 91 ALA A O 1
ATOM 710 N N . LYS A 1 92 ? -8.484 -6.928 -8.275 1.00 88.25 92 LYS A N 1
ATOM 711 C CA . LYS A 1 92 ? -8.413 -8.351 -7.910 1.00 88.25 92 LYS A CA 1
ATOM 712 C C . LYS A 1 92 ? -8.449 -8.605 -6.403 1.00 88.25 92 LYS A C 1
ATOM 714 O O . LYS A 1 92 ? -8.944 -9.652 -5.988 1.00 88.25 92 LYS A O 1
ATOM 719 N N . ILE A 1 93 ? -7.853 -7.728 -5.600 1.00 90.75 93 ILE A N 1
ATOM 720 C CA . ILE A 1 93 ? -7.793 -7.892 -4.138 1.00 90.75 93 ILE A CA 1
ATOM 721 C C . ILE A 1 93 ? -8.871 -7.099 -3.403 1.00 90.75 93 ILE A C 1
ATOM 723 O O . ILE A 1 93 ? -8.988 -7.231 -2.188 1.00 90.75 93 ILE A O 1
ATOM 727 N N . GLY A 1 94 ? -9.657 -6.310 -4.137 1.00 93.88 94 GLY A N 1
ATOM 728 C CA . GLY A 1 94 ? -10.674 -5.432 -3.584 1.00 93.88 94 GLY A CA 1
ATOM 729 C C . GLY A 1 94 ? -10.075 -4.257 -2.817 1.00 93.88 94 GLY A C 1
ATOM 730 O O . GLY A 1 94 ? -10.640 -3.891 -1.796 1.00 93.88 94 GLY A O 1
ATOM 731 N N . ALA A 1 95 ? -8.946 -3.704 -3.260 1.00 96.56 95 ALA A N 1
ATOM 732 C CA . ALA A 1 95 ? -8.431 -2.420 -2.782 1.00 96.56 95 ALA A CA 1
ATOM 733 C C . ALA A 1 95 ? -8.904 -1.293 -3.707 1.00 96.56 95 ALA A C 1
ATOM 735 O O . ALA A 1 95 ? -9.151 -1.534 -4.892 1.00 96.56 95 ALA A O 1
ATOM 736 N N . ASP A 1 96 ? -8.997 -0.083 -3.170 1.00 97.25 96 ASP A N 1
ATOM 737 C CA . ASP A 1 96 ? -9.219 1.115 -3.972 1.00 97.25 96 ASP A CA 1
ATOM 738 C C . ASP A 1 96 ? -7.900 1.529 -4.636 1.00 97.25 96 ASP A C 1
ATOM 740 O O . ASP A 1 96 ? -6.813 1.191 -4.160 1.00 97.25 96 ASP A O 1
ATOM 744 N N . TYR A 1 97 ? -7.980 2.224 -5.767 1.00 95.81 97 TYR A N 1
ATOM 745 C CA . TYR A 1 97 ? -6.811 2.709 -6.493 1.00 95.81 97 TYR A CA 1
ATOM 746 C C . TYR A 1 97 ? -7.067 4.116 -7.014 1.00 95.81 97 TYR A C 1
ATOM 748 O O . TYR A 1 97 ? -8.121 4.380 -7.594 1.00 95.81 97 TYR A O 1
ATOM 756 N N . HIS A 1 98 ? -6.096 5.005 -6.810 1.00 92.50 98 HIS A N 1
ATOM 757 C CA . HIS A 1 98 ? -6.200 6.413 -7.177 1.00 92.50 98 HIS A CA 1
ATOM 758 C C . HIS A 1 98 ? -5.076 6.790 -8.154 1.00 92.50 98 HIS A C 1
ATOM 760 O O . HIS A 1 98 ? -4.014 7.238 -7.726 1.00 92.50 98 HIS A O 1
ATOM 766 N N . PRO A 1 99 ? -5.264 6.586 -9.470 1.00 90.44 9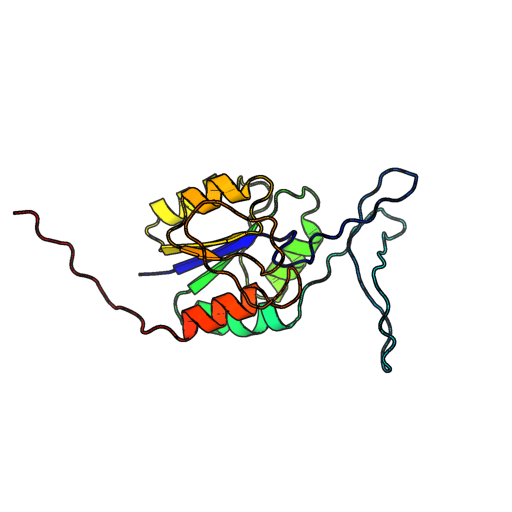9 PRO A N 1
ATOM 767 C CA . PRO A 1 99 ? -4.254 6.941 -10.460 1.00 90.44 99 PRO A CA 1
ATOM 768 C C . PRO A 1 99 ? -4.124 8.463 -10.603 1.00 90.44 99 PRO A C 1
ATOM 770 O O . PRO A 1 99 ? -5.126 9.168 -10.733 1.00 90.44 99 PRO A O 1
ATOM 773 N N . GLY A 1 100 ? -2.886 8.961 -10.635 1.00 89.50 100 GLY A N 1
ATOM 774 C CA . GLY A 1 100 ? -2.579 10.364 -10.936 1.00 89.50 100 GLY A CA 1
ATOM 775 C C . GLY A 1 100 ? -2.945 11.372 -9.843 1.00 89.50 100 GLY A C 1
ATOM 776 O O . GLY A 1 100 ? -2.886 12.574 -10.099 1.00 89.50 100 GLY A O 1
ATOM 777 N N . ILE A 1 101 ? -3.330 10.910 -8.649 1.00 93.81 101 ILE A N 1
ATOM 778 C CA . ILE A 1 101 ? -3.423 11.773 -7.471 1.00 93.81 101 ILE A CA 1
ATOM 779 C C . ILE A 1 101 ? -2.054 11.862 -6.796 1.00 93.81 101 ILE A C 1
ATOM 781 O O . ILE A 1 101 ? -1.335 10.870 -6.704 1.00 93.81 101 ILE A O 1
ATOM 785 N N . ASP A 1 102 ? -1.719 13.046 -6.299 1.00 95.06 102 ASP A N 1
ATOM 786 C CA . ASP A 1 102 ? -0.549 13.253 -5.452 1.00 95.06 102 ASP A CA 1
ATOM 787 C C . ASP A 1 102 ? -0.716 12.532 -4.099 1.00 95.06 102 ASP A C 1
ATOM 789 O O . ASP A 1 102 ? -1.801 12.534 -3.504 1.00 95.06 102 ASP A O 1
ATOM 793 N N . LYS A 1 103 ? 0.356 11.901 -3.605 1.00 97.00 103 LYS A N 1
ATOM 794 C CA . LYS A 1 103 ? 0.341 11.093 -2.373 1.00 97.00 103 LYS A CA 1
ATOM 795 C C . LYS A 1 103 ? -0.121 11.889 -1.139 1.00 97.00 103 LYS A C 1
ATOM 797 O O . LYS A 1 103 ? -1.076 11.452 -0.484 1.00 97.00 103 LYS A O 1
ATOM 802 N N . PRO A 1 104 ? 0.463 13.063 -0.830 1.00 97.38 104 PRO A N 1
ATOM 803 C CA . PRO A 1 104 ? -0.040 13.963 0.208 1.00 97.38 104 PRO A CA 1
ATOM 804 C C . PRO A 1 104 ? -1.509 14.348 0.051 1.00 97.38 104 PRO A C 1
ATOM 806 O O . PRO A 1 104 ? -2.237 14.405 1.044 1.00 97.38 104 PRO A O 1
ATOM 809 N N . GLU A 1 105 ? -1.962 14.608 -1.174 1.00 97.75 105 GLU A N 1
ATOM 810 C CA . GLU A 1 105 ? -3.352 14.987 -1.429 1.00 97.75 105 GLU A CA 1
ATOM 811 C C . GLU A 1 105 ? -4.330 13.862 -1.074 1.00 97.75 105 GLU A C 1
ATOM 813 O O . GLU A 1 105 ? -5.318 14.102 -0.378 1.00 97.75 105 GLU A O 1
ATOM 818 N N . LEU A 1 106 ? -4.027 12.614 -1.449 1.00 98.00 106 LEU A N 1
ATOM 819 C CA . LEU A 1 106 ? -4.859 11.470 -1.066 1.00 98.00 106 LEU A CA 1
ATOM 820 C C . LEU A 1 106 ? -4.965 11.327 0.458 1.00 98.00 106 LEU A C 1
ATOM 822 O O . LEU A 1 106 ? -6.040 11.011 0.979 1.00 98.00 106 LEU A O 1
ATOM 826 N N . VAL A 1 107 ? -3.864 11.570 1.177 1.00 98.50 107 VAL A N 1
ATOM 827 C CA . VAL A 1 107 ? -3.861 11.5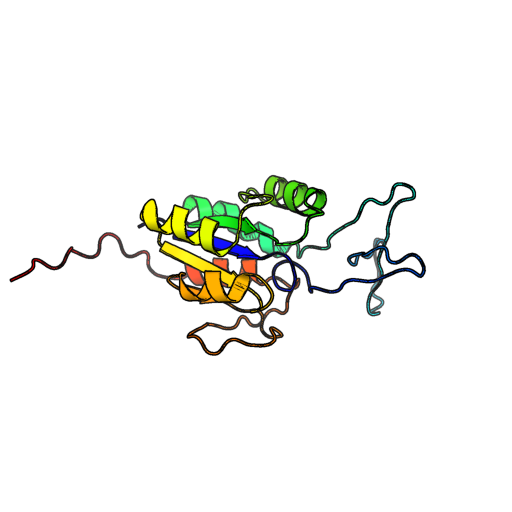76 2.644 1.00 98.50 107 VAL A CA 1
ATOM 828 C C . VAL A 1 107 ? -4.778 12.678 3.175 1.00 98.50 107 VAL A C 1
ATOM 830 O O . VAL A 1 107 ? -5.639 12.383 4.005 1.00 98.50 107 VAL A O 1
ATOM 833 N N . ARG A 1 108 ? -4.655 13.921 2.686 1.00 98.50 108 ARG A N 1
ATOM 834 C CA . ARG A 1 108 ? -5.485 15.056 3.136 1.00 98.50 108 ARG A CA 1
ATOM 835 C C . ARG A 1 108 ? -6.974 14.798 2.956 1.00 98.50 108 ARG A C 1
ATOM 837 O O . ARG A 1 108 ? -7.716 14.980 3.916 1.00 98.50 108 ARG A O 1
ATOM 844 N N . LEU A 1 109 ? -7.390 14.295 1.795 1.00 98.00 109 LEU A N 1
ATOM 845 C CA . LEU A 1 109 ? -8.798 13.987 1.525 1.00 98.00 109 LEU A CA 1
ATOM 846 C C . LEU A 1 109 ? -9.384 13.020 2.565 1.00 98.00 109 LEU A C 1
ATOM 848 O O . LEU A 1 109 ? -10.459 13.255 3.112 1.00 98.00 109 LEU A O 1
ATOM 852 N N . HIS A 1 110 ? -8.648 11.964 2.920 1.00 98.19 110 HIS A N 1
ATOM 853 C CA . HIS A 1 110 ? -9.101 11.020 3.942 1.00 98.19 110 HIS A CA 1
ATOM 854 C C . HIS A 1 110 ? -9.107 11.627 5.352 1.00 98.19 110 HIS A C 1
ATOM 856 O O . HIS A 1 110 ? -9.999 11.326 6.150 1.00 98.19 110 HIS A O 1
ATOM 862 N N . LEU A 1 111 ? -8.131 12.479 5.679 1.00 97.69 111 LEU A N 1
ATOM 863 C CA . LEU A 1 111 ? -8.109 13.197 6.956 1.00 97.69 111 LEU A CA 1
ATOM 864 C C . LEU A 1 111 ? -9.319 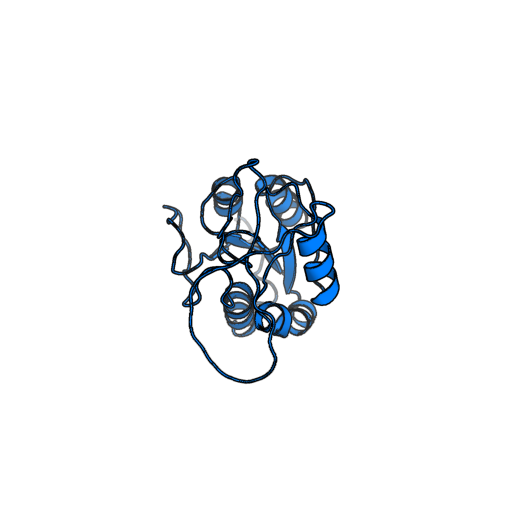14.132 7.096 1.00 97.69 111 LEU A C 1
ATOM 866 O O . LEU A 1 111 ? -9.954 14.147 8.152 1.00 97.69 111 LEU A O 1
ATOM 870 N N . GLU A 1 112 ? -9.658 14.876 6.042 1.00 97.50 112 GLU A N 1
ATOM 871 C CA . GLU A 1 112 ? -10.810 15.787 5.992 1.00 97.50 112 GLU A CA 1
ATOM 872 C C . GLU A 1 112 ? -12.141 15.041 6.149 1.00 97.50 112 GLU A C 1
ATOM 874 O O . GLU A 1 112 ? -13.027 15.497 6.875 1.00 97.50 112 GLU A O 1
ATOM 879 N N . ASP A 1 113 ? -12.233 13.834 5.589 1.00 96.44 113 ASP A N 1
ATOM 880 C CA . ASP A 1 113 ? -13.370 12.924 5.753 1.00 96.44 113 ASP A CA 1
ATOM 881 C C . ASP A 1 113 ? -13.418 12.227 7.134 1.00 96.44 113 ASP A C 1
ATOM 883 O O . ASP A 1 113 ? -14.304 11.412 7.414 1.00 96.44 113 ASP A O 1
ATOM 887 N N . GLY A 1 114 ? -12.477 12.537 8.032 1.00 96.38 114 GLY A N 1
ATOM 888 C CA . GLY A 1 114 ? -12.446 12.036 9.407 1.00 96.38 114 GLY A CA 1
ATOM 889 C C . GLY A 1 114 ? -11.902 10.611 9.556 1.00 96.38 114 GLY A C 1
ATOM 890 O O . GLY A 1 114 ? -12.180 9.943 10.563 1.00 96.38 114 GLY A O 1
ATOM 891 N N . TRP A 1 115 ? -11.137 10.120 8.578 1.00 97.44 115 TRP A N 1
ATOM 892 C CA . TRP A 1 115 ? -10.476 8.819 8.653 1.00 97.44 115 TRP A CA 1
ATOM 893 C C . TRP A 1 115 ? -9.199 8.878 9.492 1.00 97.44 115 TRP A C 1
ATOM 895 O O . TRP A 1 115 ? -8.430 9.839 9.460 1.00 97.44 115 TRP A O 1
ATOM 905 N N . ARG A 1 116 ? -8.911 7.779 10.197 1.00 97.75 116 ARG A N 1
ATOM 906 C CA . ARG A 1 116 ? -7.546 7.502 10.651 1.00 97.75 116 ARG A CA 1
ATOM 907 C C . ARG A 1 116 ? -6.747 7.018 9.447 1.00 97.75 116 ARG A C 1
ATOM 909 O O . ARG A 1 116 ? -7.086 5.985 8.878 1.00 97.75 116 ARG A O 1
ATOM 916 N N . VAL A 1 117 ? -5.677 7.719 9.106 1.00 98.62 117 VAL A N 1
ATOM 917 C CA . VAL A 1 117 ? -4.800 7.348 7.987 1.00 98.62 117 VAL A CA 1
ATOM 918 C C . VAL A 1 117 ? -3.571 6.612 8.505 1.00 98.62 117 VAL A C 1
ATOM 920 O O . VAL A 1 117 ? -2.820 7.156 9.316 1.00 98.62 117 VAL A O 1
ATOM 923 N N . VAL A 1 118 ? -3.376 5.384 8.029 1.00 98.69 118 VAL A N 1
ATOM 924 C CA . VAL A 1 118 ? -2.124 4.633 8.144 1.00 98.69 118 VAL A CA 1
ATOM 925 C C . VAL A 1 118 ? -1.457 4.663 6.774 1.00 98.69 118 VAL A C 1
ATOM 927 O O . VAL A 1 118 ? -2.055 4.196 5.807 1.00 98.69 118 VAL A O 1
ATOM 930 N N . TYR A 1 119 ? -0.247 5.201 6.683 1.00 98.69 119 TYR A N 1
ATOM 931 C CA . TYR A 1 119 ? 0.513 5.234 5.436 1.00 98.69 119 TYR A CA 1
ATOM 932 C C . TYR A 1 119 ? 1.592 4.150 5.439 1.00 98.69 119 TYR A C 1
ATOM 934 O O . TYR A 1 119 ? 2.280 3.955 6.445 1.00 98.69 119 TYR A O 1
ATOM 942 N N . VAL A 1 120 ? 1.729 3.432 4.326 1.00 98.50 120 VAL A N 1
ATOM 943 C CA . VAL A 1 120 ? 2.764 2.419 4.106 1.00 98.50 120 VAL A CA 1
ATOM 944 C C . VAL A 1 120 ? 3.611 2.870 2.923 1.00 98.50 120 VAL A C 1
ATOM 946 O O . VAL A 1 120 ? 3.111 2.875 1.803 1.00 98.50 120 VAL A O 1
ATOM 949 N N . GLY A 1 121 ? 4.860 3.250 3.187 1.00 96.44 121 GLY A N 1
ATOM 950 C CA . GLY A 1 121 ? 5.775 3.848 2.209 1.00 96.44 121 GLY A CA 1
ATOM 951 C C . GLY A 1 121 ? 7.224 3.444 2.458 1.00 96.44 121 GLY A C 1
ATOM 952 O O . GLY A 1 121 ? 7.570 3.011 3.563 1.00 96.44 121 GLY A O 1
ATOM 953 N N . ASP A 1 122 ? 8.079 3.573 1.451 1.00 94.25 122 ASP A N 1
ATOM 954 C CA . ASP A 1 122 ? 9.512 3.275 1.552 1.00 94.25 122 ASP A CA 1
ATOM 955 C C . ASP A 1 122 ? 10.370 4.526 1.846 1.00 94.25 122 ASP A C 1
ATOM 957 O O . ASP A 1 122 ? 11.562 4.419 2.157 1.00 94.25 122 ASP A O 1
ATOM 961 N N . GLY A 1 123 ? 9.737 5.703 1.859 1.00 91.38 123 GLY A N 1
ATOM 962 C CA . GLY A 1 123 ? 10.381 6.983 2.149 1.00 91.38 123 GLY A CA 1
ATOM 963 C C . GLY A 1 123 ? 11.033 7.625 0.926 1.00 91.38 123 GLY A C 1
ATOM 964 O O . GLY A 1 123 ? 11.884 8.499 1.087 1.00 91.38 123 GLY A O 1
ATOM 965 N N . THR A 1 124 ? 10.659 7.205 -0.283 1.00 86.44 124 THR A N 1
ATOM 966 C CA . THR A 1 124 ? 11.116 7.802 -1.541 1.00 86.44 124 THR A CA 1
ATOM 967 C C . THR A 1 124 ? 10.001 8.581 -2.247 1.00 86.44 124 THR A C 1
ATOM 969 O O . THR A 1 124 ? 8.818 8.446 -1.939 1.00 86.44 124 THR A O 1
ATOM 972 N N . GLY A 1 125 ? 10.376 9.457 -3.185 1.00 82.94 125 GLY A N 1
ATOM 973 C CA . GLY A 1 125 ? 9.405 10.230 -3.968 1.00 82.94 125 GLY A CA 1
ATOM 974 C C . GLY A 1 125 ? 8.439 11.042 -3.097 1.00 82.94 125 GLY A C 1
ATOM 975 O O . GLY A 1 125 ? 8.858 11.688 -2.133 1.00 82.94 125 GLY A O 1
ATOM 976 N N . GLY A 1 126 ? 7.147 10.997 -3.435 1.00 85.38 126 GLY A N 1
ATOM 977 C CA . GLY A 1 126 ? 6.086 11.689 -2.695 1.00 85.38 126 GLY A CA 1
ATOM 978 C C . GLY A 1 126 ? 5.728 11.069 -1.336 1.00 85.38 126 GLY A C 1
ATOM 979 O O . GLY A 1 126 ? 4.852 11.596 -0.650 1.00 85.38 126 GLY A O 1
ATOM 980 N N . ASP A 1 127 ? 6.372 9.969 -0.920 1.00 92.69 127 ASP A N 1
ATOM 981 C CA . ASP A 1 127 ? 6.036 9.293 0.337 1.00 92.69 127 ASP A CA 1
ATOM 982 C C . ASP A 1 127 ? 6.307 10.160 1.561 1.00 92.69 127 ASP A C 1
ATOM 984 O O . ASP A 1 127 ? 5.487 10.176 2.472 1.00 92.69 127 ASP A O 1
ATOM 988 N N . MET A 1 128 ? 7.430 10.880 1.611 1.00 94.12 128 MET A N 1
ATOM 989 C CA . MET A 1 128 ? 7.835 11.599 2.827 1.00 94.12 128 MET A CA 1
ATOM 990 C C . MET A 1 128 ? 6.783 12.626 3.262 1.00 94.12 128 MET A C 1
ATOM 992 O O . MET A 1 128 ? 6.392 12.646 4.429 1.00 94.12 128 MET A O 1
ATOM 996 N N . ASP A 1 129 ? 6.258 13.403 2.316 1.00 95.44 129 ASP A N 1
ATOM 997 C CA . ASP A 1 129 ? 5.221 14.402 2.581 1.00 95.44 129 ASP A CA 1
ATOM 998 C C . ASP A 1 129 ? 3.891 13.739 2.997 1.00 95.44 129 ASP A C 1
ATOM 1000 O O . ASP A 1 129 ? 3.174 14.240 3.865 1.00 95.44 129 ASP A O 1
ATOM 1004 N N . ALA A 1 130 ? 3.552 12.580 2.423 1.00 97.25 130 ALA A N 1
ATOM 1005 C CA . ALA A 1 130 ? 2.367 11.813 2.808 1.00 97.25 130 ALA A CA 1
ATOM 1006 C C . ALA A 1 130 ? 2.515 11.185 4.208 1.00 97.25 130 ALA A C 1
ATOM 1008 O O . ALA A 1 130 ? 1.570 11.175 5.004 1.00 97.25 130 ALA A O 1
ATOM 1009 N N . MET A 1 131 ? 3.717 10.704 4.530 1.00 97.38 131 MET A N 1
ATOM 1010 C CA . MET A 1 131 ? 4.091 10.123 5.819 1.00 97.38 131 MET A CA 1
ATOM 1011 C C . MET A 1 131 ? 4.048 11.165 6.941 1.00 97.38 131 MET A C 1
ATOM 1013 O O . MET A 1 131 ? 3.590 10.845 8.036 1.00 97.38 131 MET A O 1
ATOM 1017 N N . GLU A 1 132 ? 4.454 12.412 6.679 1.00 97.19 132 GLU A N 1
ATOM 1018 C CA . GLU A 1 132 ? 4.351 13.519 7.643 1.00 97.19 132 GLU A CA 1
ATOM 1019 C C . GLU A 1 132 ? 2.903 13.835 8.045 1.00 97.19 132 GLU A C 1
ATOM 1021 O O . GLU A 1 132 ? 2.646 14.243 9.179 1.00 97.19 132 GLU A O 1
ATOM 1026 N N . LEU A 1 133 ? 1.951 13.638 7.130 1.00 97.94 133 LEU A N 1
ATOM 1027 C CA . LEU A 1 133 ? 0.532 13.929 7.348 1.00 97.94 133 LEU A CA 1
ATOM 1028 C C . LEU A 1 133 ? -0.226 12.773 8.020 1.00 97.94 133 LEU A C 1
ATOM 1030 O O . LEU A 1 133 ? -1.259 12.993 8.657 1.00 97.94 133 LEU A O 1
ATOM 1034 N N . ALA A 1 134 ? 0.240 11.535 7.852 1.00 98.06 134 ALA A N 1
ATOM 1035 C CA . ALA A 1 134 ? -0.459 10.346 8.320 1.00 98.06 134 ALA A CA 1
ATOM 1036 C C . ALA A 1 134 ? -0.454 10.214 9.855 1.00 98.06 134 ALA A C 1
ATOM 1038 O O . ALA A 1 134 ? 0.461 10.647 10.551 1.00 98.06 134 ALA A O 1
ATOM 1039 N N . HIS A 1 135 ? -1.468 9.538 10.406 1.00 98.12 135 HIS A N 1
ATOM 1040 C CA . HIS A 1 135 ? -1.525 9.280 11.850 1.00 98.12 135 HIS A CA 1
ATOM 1041 C C . HIS A 1 135 ? -0.522 8.206 12.288 1.00 98.12 135 HIS A C 1
ATOM 1043 O O . HIS A 1 135 ? -0.074 8.190 13.434 1.00 98.12 135 HIS A O 1
ATOM 1049 N N . GLU A 1 136 ? -0.239 7.251 11.405 1.00 98.00 136 GLU A N 1
ATOM 1050 C CA . GLU A 1 136 ? 0.699 6.164 11.645 1.00 98.00 136 GLU A CA 1
ATOM 1051 C C . GLU A 1 136 ? 1.404 5.801 10.344 1.00 98.00 136 GLU A C 1
ATOM 1053 O O . GLU A 1 136 ? 0.771 5.722 9.294 1.00 98.00 136 GLU A O 1
ATOM 1058 N N . VAL A 1 137 ? 2.706 5.548 10.437 1.00 98.56 137 VAL A N 1
ATOM 1059 C CA . VAL A 1 137 ? 3.559 5.244 9.291 1.00 98.56 137 VAL A CA 1
ATOM 1060 C C . VAL A 1 137 ? 4.205 3.878 9.471 1.00 98.56 137 VAL A C 1
ATOM 1062 O O . VAL A 1 137 ? 4.742 3.563 10.540 1.00 98.56 137 VAL A O 1
ATOM 1065 N N . TRP A 1 138 ? 4.162 3.076 8.414 1.00 98.50 138 TRP A N 1
ATOM 1066 C CA . TRP A 1 138 ? 4.826 1.785 8.305 1.00 98.50 138 TRP A CA 1
ATOM 1067 C C . TRP A 1 138 ? 5.785 1.789 7.123 1.00 98.50 138 TRP A C 1
ATOM 1069 O O . TRP A 1 138 ? 5.449 2.280 6.052 1.00 98.50 138 TRP A O 1
ATOM 1079 N N . MET A 1 139 ? 6.960 1.200 7.319 1.00 98.06 139 MET A N 1
ATOM 1080 C CA . MET A 1 139 ? 7.975 1.072 6.279 1.00 98.06 139 MET A CA 1
ATOM 1081 C C . MET A 1 139 ? 8.430 -0.386 6.136 1.00 98.06 139 MET A C 1
ATOM 1083 O O . MET A 1 139 ? 8.556 -1.080 7.155 1.00 98.06 139 MET A O 1
ATOM 1087 N N . PRO A 1 140 ? 8.722 -0.851 4.910 1.00 97.50 140 PRO A N 1
ATOM 1088 C CA . PRO A 1 140 ? 9.455 -2.090 4.666 1.00 97.50 140 PRO A CA 1
ATOM 1089 C C . PRO A 1 140 ? 10.764 -2.162 5.465 1.00 97.50 140 PRO A C 1
ATOM 1091 O O . PRO A 1 140 ? 11.378 -1.140 5.792 1.00 97.50 140 PRO A O 1
ATOM 1094 N N . CYS A 1 141 ? 11.233 -3.371 5.783 1.00 96.69 141 CYS A N 1
ATOM 1095 C CA . CYS A 1 141 ? 12.463 -3.530 6.569 1.00 96.69 141 CYS A CA 1
ATOM 1096 C C . CYS A 1 141 ? 13.725 -3.062 5.824 1.00 96.69 141 CYS A C 1
ATOM 1098 O O . CYS A 1 141 ? 14.714 -2.708 6.466 1.00 96.69 141 CYS A O 1
ATOM 1100 N N . ASP A 1 142 ? 13.676 -3.043 4.493 1.00 94.31 142 ASP A N 1
ATOM 1101 C CA . ASP A 1 142 ? 14.740 -2.643 3.574 1.00 94.31 142 ASP A CA 1
ATOM 1102 C C . ASP A 1 142 ? 14.570 -1.234 2.990 1.00 94.31 142 ASP A C 1
ATOM 1104 O O . ASP A 1 142 ? 15.380 -0.819 2.165 1.00 94.31 142 ASP A O 1
ATOM 1108 N N . ALA A 1 143 ? 13.575 -0.480 3.461 1.00 93.75 143 ALA A N 1
ATOM 1109 C CA . ALA A 1 143 ? 13.358 0.906 3.071 1.00 93.75 143 ALA A CA 1
ATOM 1110 C C . ALA A 1 143 ? 14.535 1.816 3.477 1.00 93.75 143 ALA A C 1
ATOM 1112 O O . ALA A 1 143 ? 15.079 1.681 4.586 1.00 93.75 143 ALA A O 1
ATOM 1113 N N . ALA A 1 144 ? 14.869 2.782 2.609 1.00 81.44 144 ALA A N 1
ATOM 1114 C CA . ALA A 1 144 ? 16.013 3.698 2.739 1.00 81.44 144 ALA A CA 1
ATOM 1115 C C . ALA A 1 144 ? 16.031 4.476 4.071 1.00 81.44 144 ALA A C 1
ATOM 1117 O O . ALA A 1 144 ? 17.100 4.811 4.584 1.00 81.44 144 ALA A O 1
ATOM 1118 N N . GLY A 1 145 ? 14.854 4.660 4.675 1.00 80.56 145 GLY A N 1
ATOM 1119 C CA . GLY A 1 145 ? 14.660 5.256 5.990 1.00 80.56 145 GLY A CA 1
ATOM 1120 C C . GLY A 1 145 ? 14.080 6.664 5.913 1.00 80.56 145 GLY A C 1
ATOM 1121 O O . GLY A 1 145 ? 14.219 7.357 4.916 1.00 80.56 145 GLY A O 1
ATOM 1122 N N . TRP A 1 146 ? 13.411 7.064 6.989 1.00 93.25 146 TRP A N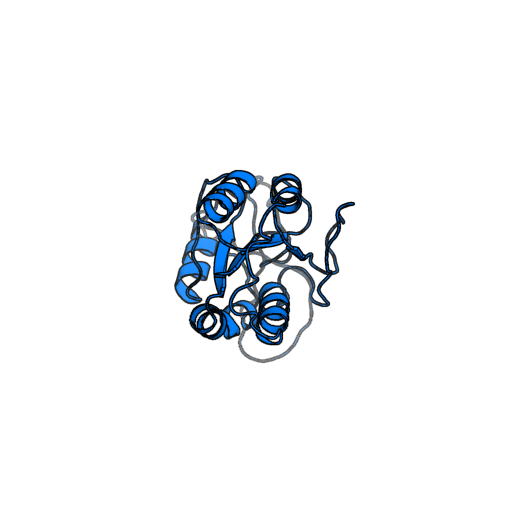 1
ATOM 1123 C CA . TRP A 1 146 ? 12.799 8.377 7.166 1.00 93.25 146 TRP A CA 1
ATOM 1124 C C . TRP A 1 146 ? 12.934 8.774 8.638 1.00 93.25 146 TRP A C 1
ATOM 1126 O O . TRP A 1 146 ? 12.775 7.924 9.520 1.00 93.25 146 TRP A O 1
ATOM 1136 N N . ASP A 1 147 ? 13.248 10.041 8.907 1.00 91.56 147 ASP A N 1
ATOM 1137 C CA . ASP A 1 147 ? 13.566 10.524 10.261 1.00 91.56 147 ASP A CA 1
ATOM 1138 C C . ASP A 1 147 ? 12.329 10.667 11.167 1.00 91.56 147 ASP A C 1
ATOM 1140 O O . ASP A 1 147 ? 12.453 10.797 12.388 1.00 91.56 147 ASP A O 1
ATOM 1144 N N . GLY A 1 148 ? 11.125 10.621 10.593 1.00 93.00 148 GLY A N 1
ATOM 1145 C CA . GLY A 1 148 ? 9.873 10.655 11.342 1.00 93.00 148 GLY A CA 1
ATOM 1146 C C . GLY A 1 148 ? 9.587 9.361 12.112 1.00 93.00 148 GLY A C 1
ATOM 1147 O O . GLY A 1 148 ? 10.192 8.309 11.896 1.00 93.00 148 GLY A O 1
ATOM 1148 N N . HIS A 1 149 ? 8.630 9.418 13.042 1.00 96.00 149 HIS A N 1
ATOM 1149 C CA . HIS A 1 149 ? 8.235 8.243 13.819 1.00 96.00 149 HIS A CA 1
ATOM 1150 C C . HIS A 1 149 ? 7.504 7.224 12.933 1.00 96.00 149 HIS A C 1
ATOM 1152 O O . HIS A 1 149 ? 6.389 7.468 12.474 1.00 96.00 149 HIS A O 1
ATOM 1158 N N . HIS A 1 150 ? 8.092 6.040 12.772 1.00 97.38 150 HIS A N 1
ATOM 1159 C CA . HIS A 1 150 ? 7.545 4.962 11.954 1.00 97.38 150 HIS A CA 1
ATOM 1160 C C . HIS A 1 150 ? 7.723 3.597 12.622 1.00 97.38 150 HIS A C 1
ATOM 1162 O O . HIS A 1 150 ? 8.577 3.391 13.490 1.00 97.38 150 HIS A O 1
ATOM 1168 N N . ARG A 1 151 ? 6.917 2.632 12.187 1.00 97.81 151 ARG A N 1
ATOM 1169 C CA . ARG A 1 151 ? 7.131 1.206 12.449 1.00 97.81 151 ARG A CA 1
ATOM 1170 C C . ARG A 1 151 ? 7.799 0.571 11.239 1.00 97.81 151 ARG A C 1
ATOM 1172 O O . ARG A 1 151 ? 7.552 0.983 10.111 1.00 97.81 151 ARG A O 1
ATOM 1179 N N . ARG A 1 152 ? 8.611 -0.459 11.468 1.00 97.62 152 ARG A N 1
ATOM 1180 C CA . ARG A 1 152 ? 9.164 -1.284 10.390 1.00 97.62 152 ARG A CA 1
ATOM 1181 C C . ARG A 1 152 ? 8.510 -2.651 10.386 1.00 97.62 152 ARG A C 1
ATOM 1183 O O . ARG A 1 152 ? 8.340 -3.246 11.452 1.00 97.62 152 ARG A O 1
ATOM 1190 N N . THR A 1 153 ? 8.158 -3.131 9.203 1.00 98.12 153 THR A N 1
ATOM 1191 C CA . THR A 1 153 ? 7.784 -4.532 9.013 1.00 98.12 153 THR A CA 1
ATOM 1192 C C . THR A 1 153 ? 9.009 -5.429 9.157 1.00 98.12 153 THR A C 1
ATOM 1194 O O . THR A 1 153 ? 10.150 -4.970 9.129 1.00 98.12 153 THR A O 1
ATOM 1197 N N . HIS A 1 154 ? 8.785 -6.730 9.296 1.00 97.50 154 HIS A N 1
ATOM 1198 C CA . HIS A 1 154 ? 9.810 -7.737 9.045 1.00 97.50 154 HIS A CA 1
ATOM 1199 C C . HIS A 1 154 ? 9.945 -8.029 7.547 1.00 97.50 154 HIS A C 1
ATOM 1201 O O . HIS A 1 154 ? 11.042 -8.335 7.081 1.00 97.50 154 HIS A O 1
ATOM 1207 N N . ALA A 1 155 ? 8.842 -7.945 6.799 1.00 93.88 155 ALA A N 1
ATOM 1208 C CA . ALA A 1 155 ? 8.834 -8.113 5.350 1.00 93.88 155 ALA A CA 1
ATOM 1209 C C . ALA A 1 155 ? 9.620 -7.004 4.630 1.00 93.88 155 ALA A C 1
ATOM 1211 O O . ALA A 1 155 ? 9.578 -5.839 5.038 1.00 93.88 155 ALA A O 1
ATOM 1212 N N . ARG A 1 156 ? 10.291 -7.393 3.543 1.00 95.88 156 ARG A N 1
ATOM 1213 C CA . ARG A 1 156 ? 10.860 -6.495 2.531 1.00 95.88 156 ARG A CA 1
ATOM 1214 C C . ARG A 1 156 ? 9.788 -6.018 1.556 1.00 95.88 156 ARG A C 1
ATOM 1216 O O . ARG A 1 156 ? 8.732 -6.661 1.460 1.00 95.88 156 ARG A O 1
ATOM 1223 N N . GLY A 1 157 ? 10.084 -4.963 0.800 1.00 92.44 157 GLY A N 1
ATOM 1224 C CA . GLY A 1 157 ? 9.273 -4.556 -0.349 1.00 92.44 157 GLY A CA 1
ATOM 1225 C C . GLY A 1 157 ? 8.913 -5.757 -1.235 1.00 92.44 157 GLY A C 1
ATOM 1226 O O . GLY A 1 157 ? 9.762 -6.590 -1.552 1.00 92.44 157 GLY A O 1
ATOM 1227 N N . GLY A 1 158 ? 7.633 -5.923 -1.571 1.00 89.00 158 GLY A N 1
ATOM 1228 C CA . GLY A 1 158 ? 7.157 -7.018 -2.423 1.00 89.00 158 GLY A CA 1
ATOM 1229 C C . GLY A 1 158 ? 7.074 -8.403 -1.765 1.00 89.00 158 GLY A C 1
ATOM 1230 O O . GLY A 1 158 ? 6.810 -9.394 -2.460 1.00 89.00 158 GLY A O 1
ATOM 1231 N N . GLU A 1 159 ? 7.264 -8.518 -0.443 1.00 93.44 159 GLU A N 1
ATOM 1232 C CA . GLU A 1 159 ? 7.281 -9.806 0.281 1.00 93.44 159 GLU A CA 1
ATOM 1233 C C . GLU A 1 159 ? 6.127 -10.015 1.283 1.00 93.44 159 GLU A C 1
ATOM 1235 O O . GLU A 1 159 ? 6.079 -11.018 2.012 1.00 93.44 159 GLU A O 1
ATOM 1240 N N . GLY A 1 160 ? 5.132 -9.129 1.271 1.00 92.25 160 GLY A N 1
ATOM 1241 C CA . GLY A 1 160 ? 3.969 -9.215 2.156 1.00 92.25 160 GLY A CA 1
ATOM 1242 C C . GLY A 1 160 ? 3.858 -8.071 3.165 1.00 92.25 160 GLY A C 1
ATOM 1243 O O . GLY A 1 160 ? 3.377 -8.309 4.275 1.00 92.25 160 GLY A O 1
ATOM 1244 N N . VAL A 1 161 ? 4.346 -6.875 2.820 1.00 97.31 161 VAL A N 1
ATOM 1245 C CA . VAL A 1 161 ? 4.325 -5.684 3.688 1.00 97.31 161 VAL A CA 1
ATOM 1246 C C . VAL A 1 161 ? 2.891 -5.353 4.098 1.00 97.31 161 VAL A C 1
ATOM 1248 O O . VAL A 1 161 ? 2.584 -5.307 5.290 1.00 97.31 161 VAL A O 1
ATOM 1251 N N . LEU A 1 162 ? 1.983 -5.221 3.126 1.00 97.31 162 LEU A N 1
ATOM 1252 C CA . LEU A 1 162 ? 0.579 -4.902 3.383 1.00 97.31 162 LEU A CA 1
ATOM 1253 C C . LEU A 1 162 ? -0.094 -5.988 4.234 1.00 97.31 162 LEU A C 1
ATOM 1255 O O . LEU A 1 162 ? -0.841 -5.677 5.162 1.00 97.31 162 LEU A O 1
ATOM 1259 N N . TYR A 1 163 ? 0.206 -7.266 3.985 1.00 97.44 163 TYR A N 1
ATOM 1260 C CA . TYR A 1 163 ? -0.278 -8.359 4.832 1.00 97.44 163 TYR A CA 1
ATOM 1261 C C . TYR A 1 163 ? 0.148 -8.194 6.297 1.00 97.44 163 TYR A C 1
ATOM 1263 O O . TYR A 1 163 ? -0.668 -8.392 7.199 1.00 97.44 163 TYR A O 1
ATOM 1271 N N . GLU A 1 164 ? 1.412 -7.853 6.551 1.00 98.25 164 GLU A N 1
ATOM 1272 C CA . GLU A 1 164 ? 1.934 -7.682 7.907 1.00 98.25 164 GLU A CA 1
ATOM 1273 C C . GLU A 1 164 ? 1.263 -6.507 8.630 1.00 98.25 164 GLU A C 1
ATOM 1275 O O . GLU A 1 164 ? 0.814 -6.673 9.771 1.00 98.25 164 GLU A O 1
ATOM 1280 N N . VAL A 1 165 ? 1.110 -5.373 7.939 1.00 98.44 165 VAL A N 1
ATOM 1281 C CA . VAL A 1 165 ? 0.420 -4.179 8.451 1.00 98.44 165 VAL A CA 1
ATOM 1282 C C . VAL A 1 165 ? -1.035 -4.502 8.790 1.00 98.44 165 VAL A C 1
ATOM 1284 O O . VAL A 1 165 ? -1.470 -4.295 9.925 1.00 98.44 165 VAL A O 1
ATOM 1287 N N . LEU A 1 166 ? -1.787 -5.093 7.856 1.00 98.00 166 LEU A N 1
ATOM 1288 C CA . LEU A 1 166 ? -3.190 -5.451 8.084 1.00 98.00 166 LEU A CA 1
ATOM 1289 C C . LEU A 1 166 ? -3.345 -6.458 9.225 1.00 98.00 166 LEU A C 1
ATOM 1291 O O . LEU A 1 166 ? -4.235 -6.307 10.061 1.00 98.00 166 LEU A O 1
ATOM 1295 N N . ARG A 1 167 ? -2.461 -7.460 9.313 1.00 97.88 167 ARG A N 1
ATOM 1296 C CA . ARG A 1 167 ? -2.464 -8.431 10.416 1.00 97.88 167 ARG A CA 1
ATOM 1297 C C . ARG A 1 167 ? -2.268 -7.744 11.765 1.00 97.88 167 ARG A C 1
ATOM 1299 O O . ARG A 1 167 ? -2.923 -8.125 12.733 1.00 97.88 167 ARG A O 1
ATOM 1306 N N . HIS A 1 168 ? -1.369 -6.765 11.835 1.00 97.50 168 HIS A N 1
ATOM 1307 C CA . HIS A 1 168 ? -1.128 -5.999 13.051 1.00 97.50 168 HIS A CA 1
ATOM 1308 C C . HIS A 1 168 ? -2.359 -5.176 13.444 1.00 97.50 168 HIS A C 1
ATOM 1310 O O . HIS A 1 168 ? -2.821 -5.280 14.579 1.00 97.50 168 HIS A O 1
ATOM 1316 N N . LEU A 1 169 ? -2.924 -4.409 12.508 1.00 96.12 169 LEU A N 1
ATOM 1317 C CA . LEU A 1 169 ? -4.097 -3.569 12.764 1.00 96.12 169 LEU A CA 1
ATOM 1318 C C . LEU A 1 169 ? -5.319 -4.397 13.182 1.00 96.12 169 LEU A C 1
ATOM 1320 O O . LEU A 1 169 ? -6.028 -4.027 14.115 1.00 96.12 169 LEU A O 1
ATOM 1324 N N . LEU A 1 170 ? -5.532 -5.557 12.555 1.00 95.50 170 LEU A N 1
ATOM 1325 C CA . LEU A 1 170 ? -6.621 -6.476 12.898 1.00 95.50 170 LEU A CA 1
ATOM 1326 C C . LEU A 1 170 ? -6.472 -7.117 14.285 1.00 95.50 170 LEU A C 1
ATOM 1328 O O . LEU A 1 170 ? -7.473 -7.541 14.860 1.00 95.50 170 LEU A O 1
ATOM 1332 N N . ALA A 1 171 ? -5.254 -7.190 14.827 1.00 93.75 171 ALA A N 1
ATOM 1333 C CA . ALA A 1 171 ? -4.994 -7.718 16.164 1.00 93.75 171 ALA A CA 1
ATOM 1334 C C . ALA A 1 171 ? -5.195 -6.677 17.282 1.00 93.75 171 ALA A C 1
ATOM 1336 O O . ALA A 1 171 ? -5.212 -7.047 18.458 1.00 93.75 171 ALA A O 1
ATOM 1337 N N . GLN A 1 172 ? -5.333 -5.389 16.950 1.00 86.38 172 GLN A N 1
ATOM 1338 C CA . GLN A 1 172 ? -5.538 -4.340 17.947 1.00 86.38 172 GLN A CA 1
ATOM 1339 C C . GLN A 1 172 ? -6.996 -4.318 18.450 1.00 86.38 172 GLN A C 1
ATOM 1341 O O . GLN A 1 172 ? -7.930 -4.523 17.666 1.00 86.38 172 GLN A O 1
ATOM 1346 N N . PRO A 1 173 ? -7.233 -4.023 19.744 1.00 75.62 173 PRO A N 1
ATOM 1347 C CA . PRO A 1 173 ? -8.580 -3.784 20.246 1.00 75.62 173 PRO A CA 1
ATOM 1348 C C . PRO A 1 173 ? -9.191 -2.584 19.521 1.00 75.62 173 PRO A C 1
ATOM 1350 O O . PRO A 1 173 ? -8.591 -1.510 19.468 1.00 75.62 173 PRO A O 1
ATOM 1353 N N . ARG A 1 174 ? -10.402 -2.736 18.983 1.00 68.44 174 ARG A N 1
ATOM 1354 C CA . ARG A 1 174 ? -11.101 -1.616 18.345 1.00 68.44 174 ARG A CA 1
ATOM 1355 C C . ARG A 1 174 ? -11.645 -0.692 19.429 1.00 68.44 174 ARG A C 1
ATOM 1357 O O . ARG A 1 174 ? -12.615 -1.029 20.104 1.00 68.44 174 ARG A O 1
ATOM 1364 N N . THR A 1 175 ? -11.034 0.475 19.601 1.00 54.91 175 THR A N 1
ATOM 1365 C CA . THR A 1 175 ? -11.582 1.541 20.441 1.00 54.91 175 THR A CA 1
ATOM 1366 C C . THR A 1 175 ? -12.831 2.121 19.774 1.00 54.91 175 THR A C 1
ATOM 1368 O O . THR A 1 175 ? -12.772 2.898 18.819 1.00 54.91 175 THR A O 1
ATOM 1371 N N . GLY A 1 176 ? -14.001 1.727 20.273 1.00 46.91 176 GLY A N 1
ATOM 1372 C CA . GLY A 1 176 ? -15.224 2.499 20.085 1.00 46.91 176 GLY A CA 1
ATOM 1373 C C . GLY A 1 176 ? -15.124 3.799 20.885 1.00 46.91 176 GLY A C 1
ATOM 1374 O O . GLY A 1 176 ? -14.873 3.744 22.081 1.00 46.91 176 GLY A O 1
ATOM 1375 N N . ALA A 1 177 ? -15.296 4.936 20.204 1.00 42.03 177 ALA A N 1
ATOM 1376 C CA . ALA A 1 177 ? -15.507 6.283 20.750 1.00 42.03 177 ALA A CA 1
ATOM 1377 C C . ALA A 1 177 ? -14.566 6.725 21.896 1.00 42.03 177 ALA A C 1
ATOM 1379 O O . ALA A 1 177 ? -14.870 6.562 23.075 1.00 42.03 177 ALA A O 1
ATOM 1380 N N . LEU A 1 178 ? -13.461 7.395 21.553 1.00 40.50 178 LEU A N 1
ATOM 1381 C CA . LEU A 1 178 ? -12.811 8.306 22.497 1.00 40.50 178 LEU A CA 1
ATOM 1382 C C . LEU A 1 178 ? -13.695 9.548 22.642 1.00 40.50 178 LEU A C 1
ATOM 1384 O O . LEU A 1 178 ? -14.025 10.202 21.652 1.00 40.50 178 LEU A O 1
ATOM 1388 N N . ALA A 1 179 ? -14.106 9.820 23.878 1.00 38.56 179 ALA A N 1
ATOM 1389 C CA . ALA A 1 179 ? -14.803 11.031 24.266 1.00 38.56 179 ALA A CA 1
ATOM 1390 C C . ALA A 1 179 ? -14.035 12.265 23.774 1.00 38.56 179 ALA A C 1
ATOM 1392 O O . ALA A 1 179 ? -12.820 12.372 23.956 1.00 38.56 179 ALA A O 1
ATOM 1393 N N . VAL A 1 180 ? -14.762 13.196 23.160 1.00 40.56 180 VAL A N 1
ATOM 1394 C CA . VAL A 1 180 ? -14.279 14.557 22.928 1.00 40.56 180 VAL A CA 1
ATOM 1395 C C . VAL A 1 180 ? -13.900 15.133 24.299 1.00 40.56 180 VAL A C 1
ATOM 1397 O O . VAL A 1 180 ? -14.732 15.068 25.205 1.00 40.56 180 VAL A O 1
ATOM 1400 N N . PRO A 1 181 ? -12.687 15.676 24.502 1.00 40.44 181 PRO A N 1
ATOM 1401 C CA . PRO A 1 181 ? -12.392 16.388 25.733 1.00 40.44 181 PRO A CA 1
ATOM 1402 C C . PRO A 1 181 ? -13.285 17.630 25.776 1.00 40.44 181 PRO A C 1
ATOM 1404 O O . PRO A 1 181 ? -13.192 18.494 24.899 1.00 40.44 181 PRO A O 1
ATOM 1407 N N . GLU A 1 182 ? -14.164 17.714 26.774 1.00 43.34 182 GLU A N 1
ATOM 1408 C CA . GLU A 1 182 ? -14.830 18.970 27.103 1.00 43.34 182 GLU A CA 1
ATOM 1409 C C . GLU A 1 182 ? -13.745 19.991 27.450 1.00 43.34 182 GLU A C 1
ATOM 1411 O O . GLU A 1 182 ? -12.934 19.789 28.354 1.00 43.34 182 GLU A O 1
ATOM 1416 N N . ARG A 1 183 ? -13.689 21.069 26.666 1.00 44.41 183 ARG A N 1
ATOM 1417 C CA . ARG A 1 183 ? -12.827 22.211 26.955 1.00 44.41 183 ARG A CA 1
ATOM 1418 C C . ARG A 1 183 ? -13.404 22.922 28.178 1.00 44.41 183 ARG A C 1
ATOM 1420 O O . ARG A 1 183 ? -14.478 23.512 28.075 1.00 44.41 183 ARG A O 1
ATOM 1427 N N . SER A 1 184 ? -12.698 22.846 29.302 1.00 52.38 184 SER A N 1
ATOM 1428 C CA . SER A 1 184 ? -12.817 23.781 30.428 1.00 52.38 184 SER A CA 1
ATOM 1429 C C . SER A 1 184 ? -11.934 24.999 30.202 1.00 52.38 184 SER A C 1
ATOM 1431 O O . SER A 1 184 ? -10.763 24.765 29.820 1.00 52.38 184 SER A O 1
#

Solvent-accessible surface area (backbone atoms only — not comparable to full-atom values): 10586 Å² total; per-residue (Å²): 113,47,33,36,38,41,30,38,34,71,29,25,44,18,60,54,60,72,44,68,50,100,86,68,51,72,34,27,44,68,88,89,77,85,82,82,93,77,96,74,87,87,51,63,60,65,50,103,83,70,52,66,40,74,46,66,34,76,55,40,43,69,51,40,62,64,30,45,79,67,44,31,45,46,35,42,38,51,93,64,88,78,47,65,52,57,50,56,47,22,64,72,38,70,34,45,68,50,85,87,55,56,53,41,55,60,49,48,56,41,47,75,74,61,36,45,39,34,30,34,36,29,48,56,87,59,32,49,63,23,45,73,71,32,79,40,32,37,26,26,56,74,36,89,57,66,95,64,86,63,46,67,45,87,32,37,28,27,62,25,35,59,31,53,53,52,54,53,61,71,69,50,83,82,70,76,74,81,77,79,80,81,85,127

pLDDT: mean 80.69, std 21.45, range [28.42, 98.69]

Nearest PDB structures (foldseek):
  4nav-assembly1_D  TM=8.345E-01  e=4.164E-11  Xanthomonas campestris pv. campestris str. ATCC 33913
  1k1e-assembly5_H  TM=7.631E-01  e=1.247E-10  Haemophilus influenzae Rd KW20
  4umf-assembly1_C  TM=7.848E-01  e=4.485E-10  Moraxella catarrhalis BC8
  4hgr-assembly1_D  TM=7.676E-01  e=1.822E-09  Bacteroides thetaiotaomicron VPI-5482
  5xvs-assembly1_A  TM=4.556E-01  e=6.849E-01  Acinetobacter baumannii

Mean predicted aligned error: 8.62 Å